Protein 2O5V (pdb70)

InterPro domains:
  IPR001238 DNA-binding, RecF [MF_00365] (1-359)
  IPR001238 DNA-binding, RecF [TIGR00611] (7-327)
  IPR003395 RecF/RecN/SMC, N-terminal [PF02463] (6-325)
  IPR018078 DNA-binding, RecF, conserved site [PS00617] (116-136)
  IPR018078 DNA-binding, RecF, conserved site [PS00618] (295-313)
  IPR027417 P-loop containing nucleoside triphosphate hydrolase [G3DSA:3.40.50.300] (9-329)
  IPR027417 P-loop containing nucleoside triphosphate hydrolase [SSF52540] (6-316)
  IPR042174 DNA-binding RecF, domain 2 [G3DSA:1.20.1050.90] (119-294)

CATH classification: 3.40.50.300 (+1 more: 1.20.1050.90)

Secondary structure (DSSP, 8-state):
----EEEEEEESBTT--SEEEE--SEEEEEE--TTSSHHHHHHHHHHHHHS----SSGGGGBPTT-S-EEEEEEEEETTEEEEEEEEEETTEEEEEETTEEE-GGG--S--EEEE-TTTTHHHHS-HHHHHHHHHHHHHHH-HHHHHHHHHHHHHHHHHHHHHHTT-GGGTTTTHHHHHHHHHHHHHHHHHHHHHHHHHHHHHHHHTT--S-EEEEEE-SS-TTTHHHHHHHTHHHHHHHTS---SGGG-EEEEEETTEEHHHH--HHHHHHHHHHHHHHHHHHHHHHHSSPPEEEE--GGG---HHHHHHHHHHHHHSSEEEEEESSPPTT-SEEEEEETTEEEE---TTTS-TT--

Radius of gyration: 21.81 Å; Cα contacts (8 Å, |Δi|>4): 695; chains: 1; bounding box: 51×78×48 Å

Organism: Deinococcus radiodurans (strain ATCC 13939 / DSM 20539 / JCM 16871 / CCUG 27074 / LMG 4051 / NBRC 15346 / NCIMB 9279 / VKM B-1422 / R1) (NCBI:txid243230)

GO terms:
  GO:0006302 double-strand break repair (P, IMP)

Nearest PDB structures (foldseek):
  2o5v-assembly1_A  TM=1.003E+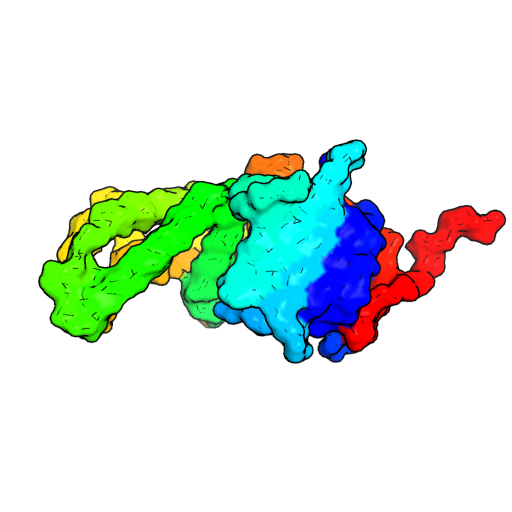00  e=3.977E-73  Deinococcus radiodurans
  5z69-assembly1_B  TM=9.234E-01  e=6.191E-30  Caldanaerobacter subterraneus subsp. tengcongensis MB4
  5z68-assembly2_C  TM=9.133E-01  e=1.282E-29  Caldanaerobacter subterraneus subsp. tengcongensis MB4
  8bpr-assembly1_B  TM=7.960E-01  e=5.609E-32  Thermus thermophilus HB8
  8a93-assembly1_A  TM=7.950E-01  e=3.366E-31  Thermus thermophilus HB8

Sequence (358 aa):
GDVRLSALSTLNYRNLAPGTLNFPEGVTGIYGENGAGKTNLLEAAYLALTGQTDAPRIEQLIQAGETEAYVRADLQQGGSLSIQEVGLGRGRRQLKVDGVRARTGDLPRGGAVWIRPEDSELVFGPPSGRRAYLDSLLSRLSARYGEQLSRYERTVSQRNAALRGGEEWAMHVWDDVLLKLGTEIMLFRRRALTRLDELAREANAQLGSRKTLALTLTESTSPETYAADLRGRRAEELARGSTVTGPHRDDLLLTLGDFPASDYASRGEGRTVALALRRAELELLREKFGEDPVLLLDDFTAELDPHRRQYLLDLAASVPQAIVTGTELAPGAALTLRAQAGRFTPVADEEMQAEGTA

Structure (mmCIF, N/CA/C/O backbone):
data_2O5V
#
_entry.id   2O5V
#
_cell.length_a   47.897
_cell.length_b   87.419
_cell.length_c   52.898
_cell.angle_alpha   90.00
_cell.angle_beta   115.00
_cell.angle_gamma   90.00
#
_symmetry.space_group_name_H-M   'P 1 21 1'
#
loop_
_entity.id
_entity.type
_entity.pdbx_description
1 polymer 'DNA replication and repair protein recF'
2 non-polymer 'SULFATE ION'
3 water water
#
loop_
_atom_site.group_PDB
_atom_site.id
_atom_site.type_symbol
_atom_site.label_atom_id
_atom_site.label_alt_id
_atom_site.label_comp_id
_atom_site.label_asym_id
_atom_site.label_entity_id
_atom_site.label_seq_id
_atom_site.pdbx_PDB_ins_code
_atom_site.Cartn_x
_atom_site.Cartn_y
_atom_site.Cartn_z
_atom_site.occupancy
_atom_site.B_iso_or_equiv
_atom_site.auth_seq_id
_atom_site.auth_comp_id
_atom_site.auth_asym_id
_atom_site.auth_atom_id
_atom_site.pdbx_PDB_model_num
ATOM 1 N N . GLY A 1 2 ? 14.638 43.637 60.381 1.00 43.57 2 GLY A N 1
ATOM 2 C CA . GLY A 1 2 ? 13.636 42.535 60.501 1.00 43.00 2 GLY A CA 1
ATOM 3 C C . GLY A 1 2 ? 13.526 41.735 59.221 1.00 42.86 2 GLY A C 1
ATOM 4 O O . GLY A 1 2 ? 13.223 40.541 59.240 1.00 43.52 2 GLY A O 1
ATOM 5 N N . ASP A 1 3 ? 13.767 42.400 58.096 1.00 42.08 3 ASP A N 1
ATOM 6 C CA . ASP A 1 3 ? 13.937 41.697 56.834 1.00 41.35 3 ASP A CA 1
ATOM 7 C C . ASP A 1 3 ? 15.045 40.676 57.064 1.00 40.47 3 ASP A C 1
ATOM 8 O O . ASP A 1 3 ? 15.873 40.871 57.948 1.00 40.80 3 ASP A O 1
ATOM 13 N N . VAL A 1 4 ? 15.085 39.599 56.287 1.00 39.06 4 VAL A N 1
ATOM 14 C CA . VAL A 1 4 ? 16.259 38.732 56.329 1.00 37.64 4 VAL A CA 1
ATOM 15 C C . VAL A 1 4 ? 17.371 39.390 55.508 1.00 36.22 4 VAL A C 1
ATOM 16 O O . VAL A 1 4 ? 17.091 40.157 54.580 1.00 37.50 4 VAL A O 1
ATOM 20 N N . ARG A 1 5 ? 18.621 39.118 55.880 1.00 33.30 5 ARG A N 1
ATOM 21 C CA . ARG A 1 5 ? 19.790 39.555 55.121 1.00 30.01 5 ARG A CA 1
ATOM 22 C C . ARG A 1 5 ? 20.933 38.549 55.220 1.00 27.06 5 ARG A C 1
ATOM 23 O O . ARG A 1 5 ? 21.269 38.056 56.295 1.00 26.45 5 ARG A O 1
ATOM 31 N N . LEU A 1 6 ? 21.561 38.296 54.081 1.00 22.34 6 LEU A N 1
ATOM 32 C CA . LEU A 1 6 ? 22.863 37.654 54.064 1.00 20.69 6 LEU A CA 1
ATOM 33 C C . LEU A 1 6 ? 23.917 38.698 54.440 1.00 19.16 6 LEU A C 1
ATOM 34 O O . LEU A 1 6 ? 24.315 39.545 53.610 1.00 18.41 6 LEU A O 1
ATOM 39 N N . SER A 1 7 ? 24.381 38.656 55.688 1.00 17.61 7 SER A N 1
ATOM 40 C CA . SER A 1 7 ? 25.352 39.657 56.132 1.00 16.90 7 SER A CA 1
ATOM 41 C C . SER A 1 7 ? 26.768 39.333 55.770 1.00 15.58 7 SER A C 1
ATOM 42 O O . SER A 1 7 ? 27.578 40.241 55.645 1.00 16.70 7 SER A O 1
ATOM 45 N N . ALA A 1 8 ? 27.094 38.046 55.633 1.00 14.06 8 ALA A N 1
ATOM 46 C CA . ALA A 1 8 ? 28.436 37.681 55.217 1.00 13.74 8 ALA A CA 1
ATOM 47 C C . ALA A 1 8 ? 28.405 36.322 54.537 1.00 13.93 8 ALA A C 1
ATOM 48 O O . ALA A 1 8 ? 27.566 35.481 54.876 1.00 13.87 8 ALA A O 1
ATOM 50 N N . LEU A 1 9 ? 29.328 36.152 53.599 1.00 13.59 9 LEU A N 1
ATOM 51 C CA . LEU A 1 9 ? 29.554 34.885 52.917 1.00 14.03 9 LEU A CA 1
ATOM 52 C C . LEU A 1 9 ? 31.056 34.641 52.896 1.00 13.32 9 LEU A C 1
ATOM 53 O O . LEU A 1 9 ? 31.818 35.528 52.468 1.00 13.16 9 LEU A O 1
ATOM 58 N N . SER A 1 10 ? 31.467 33.466 53.359 1.00 13.43 10 SER A N 1
ATOM 59 C CA . SER A 1 10 ? 32.849 33.051 53.237 1.00 15.46 10 SER A CA 1
ATOM 60 C C . SER A 1 10 ? 32.937 31.685 52.560 1.00 14.96 10 SER A C 1
ATOM 61 O O . SER A 1 10 ? 32.065 30.826 52.738 1.00 14.43 10 SER A O 1
ATOM 64 N N . THR A 1 11 ? 34.011 31.486 51.810 1.00 15.35 11 THR A N 1
ATOM 65 C CA . THR A 1 11 ? 34.249 30.207 51.159 1.00 15.47 11 THR A CA 1
ATOM 66 C C . THR A 1 11 ? 35.710 29.836 51.342 1.00 15.85 11 THR A C 1
ATOM 67 O O . THR A 1 11 ? 36.576 30.694 51.560 1.00 15.54 11 THR A O 1
ATOM 71 N N . LEU A 1 12 ? 35.965 28.538 51.275 1.00 15.89 12 LEU A N 1
ATOM 72 C CA . LEU A 1 12 ? 37.308 28.008 51.283 1.00 15.89 12 LEU A CA 1
ATOM 73 C C . LEU A 1 12 ? 37.313 26.814 50.331 1.00 15.61 12 LEU A C 1
ATOM 74 O O . LEU A 1 12 ? 36.459 25.926 50.406 1.00 14.28 12 LEU A O 1
ATOM 79 N N . ASN A 1 13 ? 38.276 26.809 49.413 1.00 14.93 13 ASN A N 1
ATOM 80 C CA . ASN A 1 13 ? 38.392 25.710 48.450 1.00 15.60 13 ASN A CA 1
ATOM 81 C C . ASN A 1 13 ? 37.212 25.544 47.492 1.00 16.32 13 ASN A C 1
ATOM 82 O O . ASN A 1 13 ? 37.046 24.485 46.877 1.00 16.39 13 ASN A O 1
ATOM 87 N N . TYR A 1 14 ? 36.456 26.613 47.285 1.00 14.36 14 TYR A N 1
ATOM 88 C CA . TYR A 1 14 ? 35.272 26.546 46.445 1.00 14.96 14 TYR A CA 1
ATOM 89 C C . TYR A 1 14 ? 35.709 26.951 45.039 1.00 17.20 14 TYR A C 1
ATOM 90 O O . TYR A 1 14 ? 36.434 27.938 44.851 1.00 16.54 14 TYR A O 1
ATOM 99 N N . ARG A 1 15 ? 35.264 26.181 44.046 1.00 17.77 15 ARG A N 1
ATOM 100 C CA . ARG A 1 15 ? 35.716 26.362 42.671 1.00 20.28 15 ARG A CA 1
ATOM 101 C C . ARG A 1 15 ? 35.576 27.796 42.173 1.00 20.44 15 ARG A C 1
ATOM 102 O O . ARG A 1 15 ? 34.490 28.373 42.260 1.00 20.93 15 ARG A O 1
ATOM 110 N N . ASN A 1 16 ? 36.681 28.325 41.649 1.00 18.78 16 ASN A N 1
ATOM 111 C CA . ASN A 1 16 ? 36.801 29.641 41.024 1.00 20.12 16 ASN A CA 1
ATOM 112 C C . ASN A 1 16 ? 36.678 30.796 42.017 1.00 19.14 16 ASN A C 1
ATOM 113 O O . ASN A 1 16 ? 36.613 31.960 41.603 1.00 20.87 16 ASN A O 1
ATOM 118 N N . LEU A 1 17 ? 36.700 30.484 43.312 1.00 16.77 17 LEU A N 1
ATOM 119 C CA . LEU A 1 17 ? 36.752 31.531 44.325 1.00 16.32 17 LEU A CA 1
ATOM 120 C C . LEU A 1 17 ? 38.000 31.502 45.193 1.00 14.29 17 LEU A C 1
ATOM 121 O O . LEU A 1 17 ? 38.403 30.466 45.715 1.00 14.26 17 LEU A O 1
ATOM 126 N N . ALA A 1 18 ? 38.631 32.666 45.304 1.00 15.23 18 ALA A N 1
ATOM 127 C CA . ALA A 1 18 ? 39.724 32.850 46.255 1.00 15.10 18 ALA A CA 1
ATOM 128 C C . ALA A 1 18 ? 39.174 32.719 47.665 1.00 15.12 18 ALA A C 1
ATOM 129 O O . ALA A 1 18 ? 38.107 33.222 47.952 1.00 16.49 18 ALA A O 1
ATOM 131 N N . PRO A 1 19 ? 39.893 32.058 48.570 1.00 17.00 19 PRO A N 1
ATOM 132 C CA . PRO A 1 19 ? 39.300 31.876 49.889 1.00 16.40 19 PRO A CA 1
ATOM 133 C C . PRO A 1 19 ? 39.205 33.217 50.602 1.00 16.56 19 PRO A C 1
ATOM 134 O O . PRO A 1 19 ? 40.069 34.092 50.451 1.00 16.04 19 PRO A O 1
ATOM 138 N N . GLY A 1 20 ? 38.136 33.373 51.364 1.00 15.99 20 GLY A N 1
ATOM 139 C CA . GLY A 1 20 ? 37.958 34.558 52.179 1.00 15.97 20 GLY A CA 1
ATOM 140 C C . GLY A 1 20 ? 36.499 34.820 52.492 1.00 16.41 20 GLY A C 1
ATOM 141 O O . GLY A 1 20 ? 35.645 33.970 52.280 1.00 16.13 20 GLY A O 1
ATOM 142 N N . THR A 1 21 ? 36.260 36.017 53.020 1.00 15.51 21 THR A N 1
ATOM 143 C CA . THR A 1 21 ? 34.941 36.422 53.468 1.00 15.04 21 THR A CA 1
ATOM 144 C C . THR A 1 21 ? 34.564 37.752 52.855 1.00 14.75 21 THR A C 1
ATOM 145 O O . THR A 1 21 ? 35.429 38.520 52.415 1.00 15.30 21 THR A O 1
ATOM 149 N N . LEU A 1 22 ? 33.259 37.999 52.832 1.00 14.47 22 LEU A N 1
ATOM 150 C CA . LEU A 1 22 ? 32.715 39.269 52.345 1.00 15.32 22 LEU A CA 1
ATOM 151 C C . LEU A 1 22 ? 31.525 39.607 53.206 1.00 16.09 22 LEU A C 1
ATOM 152 O O . LEU A 1 22 ? 30.698 38.740 53.484 1.00 14.19 22 LEU A O 1
ATOM 157 N N . ASN A 1 23 ? 31.461 40.874 53.600 1.00 15.24 23 ASN A N 1
ATOM 158 C CA . ASN A 1 23 ? 30.356 41.437 54.340 1.00 17.07 23 ASN A CA 1
ATOM 159 C C . ASN A 1 23 ? 29.497 42.364 53.482 1.00 16.60 23 ASN A C 1
ATOM 160 O O . ASN A 1 23 ? 30.021 43.279 52.832 1.00 17.32 23 ASN A O 1
ATOM 165 N N . PHE A 1 24 ? 28.196 42.093 53.466 1.00 15.76 24 PHE A 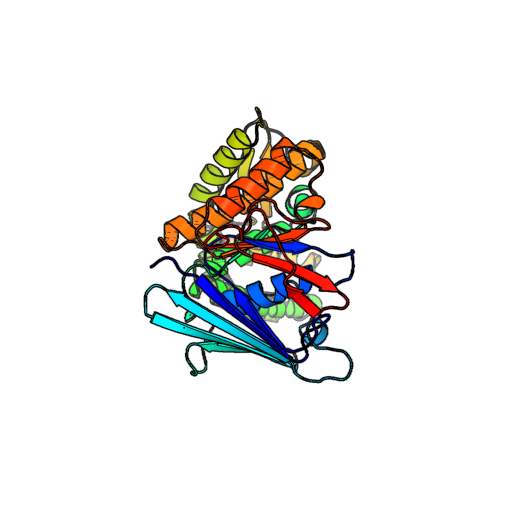N 1
ATOM 166 C CA . PHE A 1 24 ? 27.238 42.739 52.581 1.00 15.28 24 PHE A CA 1
ATOM 167 C C . PHE A 1 24 ? 26.270 43.600 53.382 1.00 15.95 24 PHE A C 1
ATOM 168 O O . PHE A 1 24 ? 25.753 43.172 54.410 1.00 16.32 24 PHE A O 1
ATOM 176 N N . PRO A 1 25 ? 26.011 44.831 52.927 1.00 15.05 25 PRO A N 1
ATOM 177 C CA . PRO A 1 25 ? 25.048 45.696 53.586 1.00 15.85 25 PRO A CA 1
ATOM 178 C C . PRO A 1 25 ? 23.613 45.372 53.213 1.00 15.85 25 PRO A C 1
ATOM 179 O O . PRO A 1 25 ? 23.389 44.558 52.324 1.00 15.60 25 PRO A O 1
ATOM 183 N N . GLU A 1 26 ? 22.660 46.020 53.879 1.00 17.13 26 GLU A N 1
ATOM 184 C CA . GLU A 1 26 ? 21.277 46.031 53.411 1.00 17.27 26 GLU A CA 1
ATOM 185 C C . GLU A 1 26 ? 21.312 46.614 52.002 1.00 16.27 26 GLU A C 1
ATOM 186 O O . GLU A 1 26 ? 22.163 47.458 51.680 1.00 16.42 26 GLU A O 1
ATOM 192 N N . GLY A 1 27 ? 20.359 46.202 51.181 1.00 16.14 27 GLY A N 1
ATOM 193 C CA . GLY A 1 27 ? 20.275 46.699 49.800 1.00 15.61 27 GLY A CA 1
ATOM 194 C C . GLY A 1 27 ? 21.099 45.948 48.780 1.00 15.46 27 GLY A C 1
ATOM 195 O O . GLY A 1 27 ? 21.301 44.735 48.883 1.00 15.77 27 GLY A O 1
ATOM 196 N N . VAL A 1 28 ? 21.566 46.680 47.769 1.00 14.54 28 VAL A N 1
ATOM 197 C CA . VAL A 1 28 ? 22.188 46.033 46.631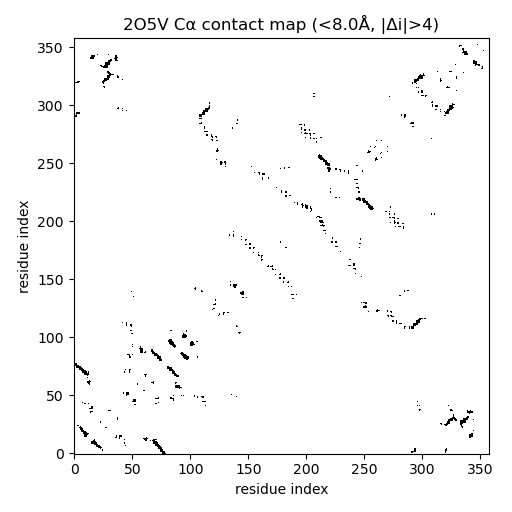 1.00 14.64 28 VAL A CA 1
ATOM 198 C C . VAL A 1 28 ? 23.712 46.030 46.779 1.00 14.70 28 VAL A C 1
ATOM 199 O O . VAL A 1 28 ? 24.332 47.060 47.005 1.00 14.16 28 VAL A O 1
ATOM 203 N N . THR A 1 29 ? 24.328 44.865 46.667 1.00 14.04 29 THR A N 1
ATOM 204 C CA . THR A 1 29 ? 25.769 44.820 46.418 1.00 14.48 29 THR A CA 1
ATOM 205 C C . THR A 1 29 ? 25.984 44.516 44.933 1.00 14.88 29 THR A C 1
ATOM 206 O O . THR A 1 29 ? 25.575 43.467 44.431 1.00 15.56 29 THR A O 1
ATOM 210 N N . GLY A 1 30 ? 26.598 45.441 44.214 1.00 15.03 30 GLY A N 1
ATOM 211 C CA . GLY A 1 30 ? 26.970 45.227 42.815 1.00 14.47 30 GLY A CA 1
ATOM 212 C C . GLY A 1 30 ? 28.407 44.754 42.686 1.00 15.27 30 GLY A C 1
ATOM 213 O O . GLY A 1 30 ? 29.313 45.240 43.380 1.00 15.55 30 GLY A O 1
ATOM 214 N N . ILE A 1 31 ? 28.621 43.778 41.808 1.00 15.12 31 ILE A N 1
ATOM 215 C CA . ILE A 1 31 ? 29.938 43.193 41.594 1.00 15.31 31 ILE A CA 1
ATOM 216 C C . ILE A 1 31 ? 30.201 43.237 40.098 1.00 15.64 31 ILE A C 1
ATOM 217 O O . ILE A 1 31 ? 29.378 42.766 39.315 1.00 15.15 31 ILE A O 1
ATOM 222 N N . TYR A 1 32 ? 31.313 43.845 39.687 1.00 15.48 32 TYR A N 1
ATOM 223 C CA . TYR A 1 32 ? 31.643 43.862 38.262 1.00 15.82 32 TYR A CA 1
ATOM 224 C C . TYR A 1 32 ? 33.029 43.284 38.002 1.00 15.51 32 TYR A C 1
ATOM 225 O O . TYR A 1 32 ? 33.868 43.235 38.887 1.00 15.17 32 TYR A O 1
ATOM 234 N N . GLY A 1 33 ? 33.247 42.822 36.777 1.00 17.64 33 GLY A N 1
ATOM 235 C CA . GLY A 1 33 ? 34.516 42.238 36.395 1.00 18.88 33 GLY A CA 1
ATOM 236 C C . GLY A 1 33 ? 34.397 41.561 35.046 1.00 20.16 33 GLY A C 1
ATOM 237 O O . GLY A 1 33 ? 33.291 41.358 34.546 1.00 20.17 33 GLY A O 1
ATOM 238 N N . GLU A 1 34 ? 35.552 41.189 34.506 1.00 22.06 34 GLU A N 1
ATOM 239 C CA . GLU A 1 34 ? 35.633 40.486 33.233 1.00 24.23 34 GLU A CA 1
ATOM 240 C C . GLU A 1 34 ? 34.936 39.133 33.295 1.00 24.70 34 GLU A C 1
ATOM 241 O O . GLU A 1 34 ? 34.848 38.517 34.356 1.00 23.84 34 GLU A O 1
ATOM 247 N N . ASN A 1 35 ? 34.460 38.673 32.137 1.00 25.69 35 ASN A N 1
ATOM 248 C CA . ASN A 1 35 ? 33.990 37.307 32.000 1.00 26.01 35 ASN A CA 1
ATOM 249 C C . ASN A 1 35 ? 35.108 36.416 32.538 1.00 25.61 35 ASN A C 1
ATOM 250 O O . ASN A 1 35 ? 36.285 36.686 32.312 1.00 27.23 35 ASN A O 1
ATOM 255 N N . GLY A 1 36 ? 34.769 35.395 33.320 1.00 24.64 36 GLY A N 1
ATOM 256 C CA . GLY A 1 36 ? 35.784 34.530 33.907 1.00 23.74 36 GLY A CA 1
ATOM 257 C C . GLY A 1 36 ? 36.357 34.853 35.273 1.00 23.66 36 GLY A C 1
ATOM 258 O O . GLY A 1 36 ? 37.125 34.054 35.804 1.00 24.68 36 GLY A O 1
ATOM 259 N N . ALA A 1 37 ? 35.963 35.978 35.868 1.00 21.78 37 ALA A N 1
ATOM 260 C CA . ALA A 1 37 ? 36.478 36.413 37.167 1.00 21.09 37 ALA A CA 1
ATOM 261 C C . ALA A 1 37 ? 35.863 35.727 38.388 1.00 20.62 37 ALA A C 1
ATOM 262 O O . ALA A 1 37 ? 36.287 35.996 39.517 1.00 20.53 37 ALA A O 1
ATOM 264 N N . GLY A 1 38 ? 34.869 34.863 38.174 1.00 18.82 38 GLY A N 1
ATOM 265 C CA . GLY A 1 38 ? 34.264 34.111 39.281 1.00 18.39 38 GLY A CA 1
ATOM 266 C C . GLY A 1 38 ? 32.996 34.709 39.864 1.00 17.68 38 GLY A C 1
ATOM 267 O O . GLY A 1 38 ? 32.485 34.218 40.875 1.00 17.63 38 GLY A O 1
ATOM 268 N N . LYS A 1 39 ? 32.432 35.706 39.194 1.00 16.07 39 LYS A N 1
ATOM 269 C CA . LYS A 1 39 ? 31.232 36.347 39.708 1.00 15.75 39 LYS A CA 1
ATOM 270 C C . LYS A 1 39 ? 30.095 35.351 39.857 1.00 15.21 39 LYS A C 1
ATOM 271 O O . LYS A 1 39 ? 29.501 35.278 40.934 1.00 15.51 39 LYS A O 1
ATOM 277 N N . THR A 1 40 ? 29.853 34.534 38.832 1.00 14.29 40 THR A N 1
ATOM 278 C CA . THR A 1 40 ? 28.749 33.576 38.892 1.00 14.32 40 THR A CA 1
ATOM 279 C C . THR A 1 40 ? 28.928 32.540 40.013 1.00 14.55 40 THR A C 1
ATOM 280 O O . THR A 1 40 ? 27.976 32.081 40.629 1.00 14.47 40 THR A O 1
ATOM 284 N N . ASN A 1 41 ? 30.173 32.164 40.287 1.00 14.47 41 ASN A N 1
ATOM 285 C CA . ASN A 1 41 ? 30.495 31.226 41.349 1.00 14.87 41 ASN A CA 1
ATOM 286 C C . ASN A 1 41 ? 30.264 31.782 42.751 1.00 14.13 41 ASN A C 1
ATOM 287 O O . ASN A 1 41 ? 29.876 31.048 43.650 1.00 14.82 41 ASN A O 1
ATOM 292 N N . LEU A 1 42 ? 30.441 33.086 42.924 1.00 13.95 42 LEU A N 1
ATOM 293 C CA . LEU A 1 42 ? 30.041 33.698 44.202 1.00 14.72 42 LEU A CA 1
ATOM 294 C C . LEU A 1 42 ? 28.529 33.561 44.421 1.00 13.68 42 LEU A C 1
ATOM 295 O O . LEU A 1 42 ? 28.065 33.171 45.491 1.00 14.17 42 LEU A O 1
ATOM 300 N N . LEU A 1 43 ? 27.735 33.859 43.395 1.00 15.50 43 LEU A N 1
ATOM 301 C CA . LEU A 1 43 ? 26.288 33.711 43.474 1.00 14.15 43 LEU A CA 1
ATOM 302 C C . LEU A 1 43 ? 25.899 32.250 43.719 1.00 14.52 43 LEU A C 1
ATOM 303 O O . LEU A 1 43 ? 25.014 31.937 44.504 1.00 14.39 43 LEU A O 1
ATOM 308 N N . GLU A 1 44 ? 26.563 31.342 43.028 1.00 15.33 44 GLU A N 1
ATOM 309 C CA . GLU A 1 44 ? 26.328 29.909 43.201 1.00 15.44 44 GLU A CA 1
ATOM 310 C C . GLU A 1 44 ? 26.568 29.457 44.629 1.00 14.42 44 GLU A C 1
ATOM 311 O O . GLU A 1 44 ? 25.764 28.712 45.209 1.00 14.54 44 GLU A O 1
ATOM 317 N N . ALA A 1 45 ? 27.674 29.922 45.203 1.00 14.26 45 ALA A N 1
ATOM 318 C CA . ALA A 1 45 ? 28.037 29.625 46.589 1.00 13.39 45 ALA A CA 1
ATOM 319 C C . ALA A 1 45 ? 27.012 30.215 47.558 1.00 13.33 45 ALA A C 1
ATOM 320 O O . ALA A 1 45 ? 26.608 29.541 48.509 1.00 14.74 45 ALA A O 1
ATOM 322 N N . ALA A 1 46 ? 26.568 31.446 47.292 1.00 13.80 46 ALA A N 1
ATOM 323 C CA . ALA A 1 46 ? 25.528 32.068 48.102 1.00 14.15 46 ALA A CA 1
ATOM 324 C C . ALA A 1 46 ? 24.248 31.256 48.033 1.00 14.82 46 ALA A C 1
ATOM 325 O O . ALA A 1 46 ? 23.629 30.936 49.049 1.00 14.25 46 ALA A O 1
ATOM 327 N N . TYR A 1 47 ? 23.873 30.861 46.821 1.00 13.41 47 TYR A N 1
ATOM 328 C CA . TYR A 1 47 ? 22.634 30.101 46.649 1.00 13.57 47 TYR A CA 1
ATOM 329 C C . TYR A 1 47 ? 22.698 28.763 47.392 1.00 13.52 47 TYR A C 1
ATOM 330 O O . TYR A 1 47 ? 21.742 28.326 48.048 1.00 15.28 47 TYR A O 1
ATOM 339 N N . LEU A 1 48 ? 23.866 28.122 47.316 1.00 13.87 48 LEU A N 1
ATOM 340 C CA . LEU A 1 48 ? 24.102 26.862 48.010 1.00 13.57 48 LEU A CA 1
ATOM 341 C C . LEU A 1 48 ? 23.985 27.000 49.537 1.00 13.93 48 LEU A C 1
ATOM 342 O O . LEU A 1 48 ? 23.337 26.153 50.155 1.00 14.10 48 LEU A O 1
ATOM 347 N N . ALA A 1 49 ? 24.596 28.036 50.104 1.00 13.76 49 ALA A N 1
ATOM 348 C CA . ALA A 1 49 ? 24.542 28.279 51.551 1.00 15.26 49 ALA A CA 1
ATOM 349 C C . ALA A 1 49 ? 23.125 28.628 51.978 1.00 16.56 49 ALA A C 1
ATOM 350 O O . ALA A 1 49 ? 22.686 28.291 53.081 1.00 17.09 49 ALA A O 1
ATOM 352 N N . LEU A 1 50 ? 22.398 29.310 51.102 1.00 16.48 50 LEU A N 1
ATOM 353 C CA . LEU A 1 50 ? 21.070 29.791 51.451 1.00 15.78 50 LEU A CA 1
ATOM 354 C C . LEU A 1 50 ? 19.970 28.749 51.258 1.00 16.95 50 LEU A C 1
ATOM 355 O O . LEU A 1 50 ? 18.930 28.838 51.907 1.00 16.99 50 LEU A O 1
ATOM 360 N N . THR A 1 51 ? 20.168 27.780 50.366 1.00 14.90 51 THR A N 1
ATOM 361 C CA . THR A 1 51 ? 19.100 26.867 50.000 1.00 15.42 51 THR A CA 1
ATOM 362 C C . THR A 1 51 ? 19.526 25.394 50.056 1.00 15.60 51 THR A C 1
ATOM 363 O O . THR A 1 51 ? 18.677 24.527 49.929 1.00 16.66 51 THR A O 1
ATOM 367 N N . GLY A 1 52 ? 20.826 25.104 50.130 1.00 16.41 52 GLY A N 1
ATOM 368 C CA . GLY A 1 52 ? 21.321 23.722 50.049 1.00 16.19 52 GLY A CA 1
ATOM 369 C C . GLY A 1 52 ? 21.304 23.114 48.651 1.00 17.43 52 GLY A C 1
ATOM 370 O O . GLY A 1 52 ? 21.667 21.937 48.482 1.00 17.10 52 GLY A O 1
ATOM 371 N N . GLN A 1 53 ? 20.962 23.922 47.643 1.00 15.53 53 GLN A N 1
ATOM 372 C CA . GLN A 1 53 ? 20.849 23.473 46.243 1.00 16.92 53 GLN A CA 1
ATOM 373 C C . GLN A 1 53 ? 22.038 23.869 45.375 1.00 17.80 53 GLN A C 1
ATOM 374 O O . GLN A 1 53 ? 22.657 24.898 45.601 1.00 16.33 53 GLN A O 1
ATOM 380 N N . THR A 1 54 ? 22.276 23.087 44.325 1.00 19.25 54 THR A N 1
ATOM 381 C CA . THR A 1 54 ? 23.353 23.369 43.375 1.00 20.09 54 THR A CA 1
ATOM 382 C C . THR A 1 54 ? 22.966 22.920 41.972 1.00 22.54 54 THR A C 1
ATOM 383 O O . THR A 1 54 ? 22.282 21.908 41.833 1.00 23.25 54 THR A O 1
ATOM 387 N N . ASP A 1 55 ? 23.403 23.714 40.989 1.00 25.64 55 ASP A N 1
ATOM 388 C CA . ASP A 1 55 ? 23.305 23.412 39.560 1.00 27.37 55 ASP A CA 1
ATOM 389 C C . ASP A 1 55 ? 24.297 22.349 39.114 1.00 29.06 55 ASP A C 1
ATOM 390 O O . ASP A 1 55 ? 24.062 21.697 38.099 1.00 30.12 55 ASP A O 1
ATOM 395 N N . ALA A 1 56 ? 25.382 22.168 39.867 1.00 29.26 56 ALA A N 1
ATOM 396 C CA . ALA A 1 56 ? 26.418 21.196 39.520 1.00 29.09 56 ALA A CA 1
ATOM 397 C C . ALA A 1 56 ? 25.852 19.787 39.398 1.00 28.98 56 ALA A C 1
ATOM 398 O O . ALA A 1 56 ? 25.186 19.317 40.323 1.00 28.44 56 ALA A O 1
ATOM 400 N N . PRO A 1 57 ? 26.091 19.104 38.256 1.00 28.74 57 PRO A N 1
ATOM 401 C CA . PRO A 1 57 ? 25.805 17.675 38.184 1.00 27.89 57 PRO A CA 1
ATOM 402 C C . PRO A 1 57 ? 26.666 16.793 39.088 1.00 27.74 57 PRO A C 1
ATOM 403 O O . PRO A 1 57 ? 26.263 15.686 39.438 1.00 27.99 57 PRO A O 1
ATOM 407 N N . ARG A 1 58 ? 27.856 17.264 39.452 1.00 26.95 58 ARG A N 1
ATOM 408 C CA . ARG A 1 58 ? 28.775 16.501 40.286 1.00 27.05 58 ARG A CA 1
ATOM 409 C C . ARG A 1 58 ? 29.280 17.444 41.366 1.00 25.32 58 ARG A C 1
ATOM 410 O O . ARG A 1 58 ? 29.716 18.542 41.045 1.00 23.11 58 ARG A O 1
ATOM 418 N N . ILE A 1 59 ? 29.198 17.027 42.625 1.00 23.43 59 ILE A N 1
ATOM 419 C CA . ILE A 1 59 ? 29.655 17.889 43.720 1.00 23.41 59 ILE A CA 1
ATOM 420 C C . ILE A 1 59 ? 31.145 18.177 43.601 1.00 22.62 59 ILE A C 1
ATOM 421 O O . ILE A 1 59 ? 31.600 19.234 44.017 1.00 21.63 59 ILE A O 1
ATOM 426 N N . GLU A 1 60 ? 31.924 17.269 43.018 1.00 23.96 60 GLU A N 1
ATOM 427 C CA . GLU A 1 60 ? 33.361 17.501 42.959 1.00 23.51 60 GLU A CA 1
ATOM 428 C C . GLU A 1 60 ? 33.670 18.706 42.085 1.00 23.10 60 GLU A C 1
ATOM 429 O O . GLU A 1 60 ? 34.744 19.305 42.198 1.00 23.12 60 GLU A O 1
ATOM 435 N N . GLN A 1 61 ? 32.735 19.035 41.197 1.00 21.82 61 GLN A N 1
ATOM 436 C CA . GLN A 1 61 ? 32.878 20.170 40.303 1.00 23.03 61 GLN A CA 1
ATOM 437 C C . GLN A 1 61 ? 32.980 21.482 41.083 1.00 20.62 61 GLN A C 1
ATOM 438 O O . GLN A 1 61 ? 33.526 22.459 40.559 1.00 22.02 61 GLN A O 1
ATOM 444 N N . LEU A 1 62 ? 32.447 21.492 42.305 1.00 19.35 62 LEU A N 1
ATOM 445 C CA . LEU A 1 62 ? 32.407 22.667 43.195 1.00 17.92 62 LEU A CA 1
ATOM 446 C C . LEU A 1 62 ? 33.672 22.871 44.020 1.00 16.13 62 LEU A C 1
ATOM 447 O O . LEU A 1 62 ? 33.810 23.895 44.709 1.00 16.34 62 LEU A O 1
ATOM 452 N N . ILE A 1 63 ? 34.552 21.875 44.006 1.00 15.62 63 ILE A N 1
ATOM 453 C CA . ILE A 1 63 ? 35.753 21.850 44.839 1.00 16.53 63 ILE A CA 1
ATOM 454 C C . ILE A 1 63 ? 36.978 22.188 43.984 1.00 17.15 63 ILE A C 1
ATOM 455 O O . ILE A 1 63 ? 37.171 21.612 42.908 1.00 18.45 63 ILE A O 1
ATOM 460 N N . GLN A 1 64 ? 37.796 23.111 44.488 1.00 17.86 64 GLN A N 1
ATOM 461 C CA . GLN A 1 64 ? 39.016 23.605 43.842 1.00 18.63 64 GLN A CA 1
ATOM 462 C C . GLN A 1 64 ? 39.874 22.406 43.457 1.00 17.38 64 GLN A C 1
ATOM 463 O O . GLN A 1 64 ? 39.965 21.442 44.203 1.00 16.19 64 GLN A O 1
ATOM 469 N N . ALA A 1 65 ? 40.513 22.500 42.299 1.00 15.73 65 ALA A N 1
ATOM 470 C CA . ALA A 1 65 ? 41.438 21.480 41.812 1.00 17.02 65 ALA A CA 1
ATOM 471 C C . ALA A 1 65 ? 42.512 21.278 42.871 1.00 16.29 65 ALA A C 1
ATOM 472 O O . ALA A 1 65 ? 43.012 22.249 43.437 1.00 18.00 65 ALA A O 1
ATOM 474 N N . GLY A 1 66 ? 42.839 20.023 43.149 1.00 16.10 66 GLY A N 1
ATOM 475 C CA . GLY A 1 66 ? 43.855 19.711 44.144 1.00 16.99 66 GLY A CA 1
ATOM 476 C C . GLY A 1 66 ? 43.372 19.616 45.578 1.00 17.53 66 GLY A C 1
ATOM 477 O O . GLY A 1 66 ? 44.105 19.171 46.470 1.00 18.26 66 GLY A O 1
ATOM 478 N N . GLU A 1 67 ? 42.144 20.071 45.813 1.00 17.27 67 GLU A N 1
ATOM 479 C CA . GLU A 1 67 ? 41.522 19.976 47.117 1.00 16.97 67 GLU A CA 1
ATOM 480 C C . GLU A 1 67 ? 40.515 18.833 47.132 1.00 17.40 67 GLU A C 1
ATOM 481 O O . GLU A 1 67 ? 40.023 18.420 46.078 1.00 17.16 67 GLU A O 1
ATOM 487 N N . THR A 1 68 ? 40.200 18.351 48.329 1.00 19.15 68 THR A N 1
ATOM 488 C CA . THR A 1 68 ? 39.256 17.254 48.502 1.00 19.89 68 THR A CA 1
ATOM 489 C C . THR A 1 68 ? 38.008 17.665 49.275 1.00 18.98 68 THR A C 1
ATOM 490 O O . THR A 1 68 ? 37.030 16.923 49.315 1.00 19.41 68 THR A O 1
ATOM 494 N N . GLU A 1 69 ? 38.028 18.855 49.859 1.00 19.25 69 GLU A N 1
ATOM 495 C CA . GLU A 1 69 ? 36.825 19.368 50.476 1.00 19.65 69 GLU A CA 1
ATOM 496 C C . GLU A 1 69 ? 36.743 20.870 50.375 1.00 18.16 69 GLU A C 1
ATOM 497 O O . GLU A 1 69 ? 37.753 21.552 50.178 1.00 18.63 69 GLU A O 1
ATOM 503 N N . ALA A 1 70 ? 35.514 21.360 50.463 1.00 16.38 70 ALA A N 1
ATOM 504 C CA . ALA A 1 70 ? 35.253 22.791 50.384 1.00 15.56 70 ALA A CA 1
ATOM 505 C C . ALA A 1 70 ? 34.245 23.178 51.441 1.00 14.63 70 ALA A C 1
ATOM 506 O O . ALA A 1 70 ? 33.584 22.329 52.037 1.00 14.56 70 ALA A O 1
ATOM 508 N N . TYR A 1 71 ? 34.178 24.476 51.694 1.00 14.53 71 TYR A N 1
ATOM 509 C CA . TYR A 1 71 ? 33.398 25.013 52.808 1.00 14.38 71 TYR A CA 1
ATOM 510 C C . TYR A 1 71 ? 32.757 26.324 52.396 1.00 14.48 71 TYR A C 1
ATOM 511 O O . TYR A 1 71 ? 33.405 27.161 51.775 1.00 14.49 71 TYR A O 1
ATOM 520 N N . VAL A 1 72 ? 31.473 26.486 52.684 1.00 13.78 72 VAL A N 1
ATOM 521 C CA . VAL A 1 72 ? 30.817 27.772 52.473 1.00 13.15 72 VAL A CA 1
ATOM 522 C C . VAL A 1 72 ? 30.081 28.105 53.764 1.00 12.95 72 VAL A C 1
ATOM 523 O O . VAL A 1 72 ? 29.452 27.225 54.365 1.00 13.16 72 VAL A O 1
ATOM 527 N N . ARG A 1 73 ? 30.155 29.361 54.184 1.00 12.88 73 ARG A N 1
ATOM 528 C CA . ARG A 1 73 ? 29.435 29.819 55.382 1.00 13.72 73 ARG A CA 1
ATOM 529 C C . ARG A 1 73 ? 28.627 31.079 55.085 1.00 13.90 73 ARG A C 1
ATOM 530 O O . ARG A 1 73 ? 29.172 32.057 54.578 1.00 14.61 73 ARG A O 1
ATOM 538 N N . ALA A 1 74 ? 27.327 31.056 55.370 1.00 13.73 74 ALA A N 1
ATOM 539 C CA . ALA A 1 74 ? 26.481 32.236 55.281 1.00 15.17 74 ALA A CA 1
ATOM 540 C C . ALA A 1 74 ? 26.107 32.697 56.691 1.00 16.59 74 ALA A C 1
ATOM 541 O O . ALA A 1 74 ? 25.638 31.902 57.509 1.00 17.06 74 ALA A O 1
ATOM 543 N N . ASP A 1 75 ? 26.336 33.981 56.958 1.00 16.15 75 ASP A N 1
ATOM 544 C CA . ASP A 1 75 ? 25.818 34.655 58.154 1.00 18.56 75 ASP A CA 1
ATOM 545 C C . ASP A 1 75 ? 24.539 35.391 57.756 1.00 19.34 75 ASP A C 1
ATOM 546 O O . ASP A 1 75 ? 24.511 36.152 56.773 1.00 18.41 75 ASP A O 1
ATOM 551 N N . LEU A 1 76 ? 23.475 35.148 58.512 1.00 21.95 76 LEU A N 1
ATOM 552 C CA . LEU A 1 76 ? 22.193 35.771 58.243 1.00 24.45 76 LEU A CA 1
ATOM 553 C C . LEU A 1 76 ? 21.771 36.588 59.456 1.00 26.39 76 LEU A C 1
ATOM 554 O O . LEU A 1 76 ? 21.939 36.148 60.581 1.00 25.48 76 LEU A O 1
ATOM 559 N N . GLN A 1 77 ? 21.223 37.769 59.204 1.00 29.71 77 GLN A N 1
ATOM 560 C CA . GLN A 1 77 ? 20.786 38.672 60.255 1.00 32.16 77 GLN A CA 1
ATOM 561 C C . GLN A 1 77 ? 19.333 38.995 59.927 1.00 34.21 77 GLN A C 1
ATOM 562 O O . GLN A 1 77 ? 19.075 39.609 58.894 1.00 33.70 77 GLN A O 1
ATOM 568 N N . GLN A 1 78 ? 18.411 38.485 60.745 1.00 36.68 78 GLN A N 1
ATOM 569 C CA . GLN A 1 78 ? 16.989 38.828 60.684 1.00 38.45 78 GLN A CA 1
ATOM 570 C C . GLN A 1 78 ? 16.650 39.568 61.974 1.00 39.61 78 GLN A C 1
ATOM 571 O O . GLN A 1 78 ? 16.390 38.945 63.005 1.00 40.76 78 GLN A O 1
ATOM 577 N N . GLY A 1 79 ? 16.652 40.894 61.929 1.00 40.59 79 GLY A N 1
ATOM 578 C CA . GLY A 1 79 ? 16.477 41.691 63.139 1.00 40.89 79 GLY A CA 1
ATOM 579 C C . GLY A 1 79 ? 17.772 41.731 63.927 1.00 41.30 79 GLY A C 1
ATOM 580 O O . GLY A 1 79 ? 18.826 42.053 63.379 1.00 41.87 79 GLY A O 1
ATOM 581 N N . GLY A 1 80 ? 17.694 41.413 65.217 1.00 41.34 80 GLY A N 1
ATOM 582 C CA . GLY A 1 80 ? 18.886 41.302 66.054 1.00 40.46 80 GLY A CA 1
ATOM 583 C C . GLY A 1 80 ? 19.368 39.868 66.150 1.00 40.07 80 GLY A C 1
ATOM 584 O O . GLY A 1 80 ? 20.362 39.588 66.823 1.00 41.05 80 GLY A O 1
ATOM 585 N N . SER A 1 81 ? 18.653 38.972 65.475 1.00 38.55 81 SER A N 1
ATOM 586 C CA . SER A 1 81 ? 18.918 37.539 65.501 1.00 37.00 81 SER A CA 1
ATOM 587 C C . SER A 1 81 ? 19.961 37.200 64.429 1.00 35.42 81 SER A C 1
ATOM 588 O O . SER A 1 81 ? 19.754 37.523 63.259 1.00 35.22 81 SER A O 1
ATOM 591 N N . LEU A 1 82 ? 21.074 36.579 64.825 1.00 32.22 82 LEU A N 1
ATOM 592 C CA . LEU A 1 82 ? 22.062 36.093 63.866 1.00 30.18 82 LEU A CA 1
ATOM 593 C C . LEU A 1 82 ? 21.864 34.594 63.728 1.00 27.43 82 LEU A C 1
ATOM 594 O O . LEU A 1 82 ? 21.579 33.904 64.714 1.00 26.27 82 LEU A O 1
ATOM 599 N N . SER A 1 83 ? 21.996 34.110 62.497 1.00 24.05 83 SER A N 1
ATOM 600 C CA . SER A 1 83 ? 21.958 32.684 62.196 1.00 23.90 83 SER A CA 1
ATOM 601 C C . SER A 1 83 ? 23.153 32.373 61.301 1.00 21.95 83 SER A C 1
ATOM 602 O O . SER A 1 83 ? 23.660 33.265 60.612 1.00 21.21 83 SER A O 1
ATOM 605 N N . ILE A 1 84 ? 23.624 31.133 61.340 1.00 19.42 84 ILE A N 1
ATOM 606 C CA . ILE A 1 84 ? 24.795 30.733 60.575 1.00 20.08 84 ILE A CA 1
ATOM 607 C C . ILE A 1 84 ? 24.407 29.483 59.811 1.00 19.30 84 ILE A C 1
ATOM 608 O O . ILE A 1 84 ? 23.936 28.517 60.409 1.00 19.60 84 ILE A O 1
ATOM 613 N N . GLN A 1 85 ? 24.593 29.505 58.495 1.00 17.14 85 GLN A N 1
ATOM 614 C CA . GLN A 1 85 ? 24.292 28.357 57.657 1.00 17.19 85 GLN A CA 1
ATOM 615 C C . GLN A 1 85 ? 25.603 27.934 57.005 1.00 15.71 85 GLN A C 1
ATOM 616 O O . GLN A 1 85 ? 26.251 28.745 56.352 1.00 16.65 85 GLN A O 1
ATOM 622 N N . GLU A 1 86 ? 25.975 26.670 57.183 1.00 14.05 86 GLU A N 1
ATOM 623 C CA . GLU A 1 86 ? 27.227 26.168 56.644 1.00 14.91 86 GLU A CA 1
ATOM 624 C C . GLU A 1 86 ? 27.024 24.952 55.758 1.00 14.41 86 GLU A C 1
ATOM 625 O O . GLU A 1 86 ? 26.173 24.112 56.046 1.00 14.81 86 GLU A O 1
ATOM 631 N N . VAL A 1 87 ? 27.827 24.882 54.703 1.00 14.98 87 VAL A N 1
ATOM 632 C CA . VAL A 1 87 ? 27.828 23.725 53.806 1.00 14.88 87 VAL A CA 1
ATOM 633 C C . VAL A 1 87 ? 29.242 23.199 53.652 1.00 15.73 87 VAL A C 1
ATOM 634 O O . VAL A 1 87 ? 30.152 23.945 53.294 1.00 15.50 87 VAL A O 1
ATOM 638 N N . GLY A 1 88 ? 29.381 21.898 53.895 1.00 16.04 88 GLY A N 1
ATOM 639 C CA . GLY A 1 88 ? 30.646 21.212 53.701 1.00 17.27 88 GLY A CA 1
ATOM 640 C C . GLY A 1 88 ? 30.482 20.360 52.459 1.00 17.65 88 GLY A C 1
ATOM 641 O O . GLY A 1 88 ? 29.494 19.642 52.344 1.00 17.67 88 GLY A O 1
ATOM 642 N N . LEU A 1 89 ? 31.462 20.391 51.564 1.00 18.09 89 LEU A N 1
ATOM 643 C CA . LEU A 1 89 ? 31.403 19.626 50.328 1.00 17.67 89 LEU A CA 1
ATOM 644 C C . LEU A 1 89 ? 32.576 18.673 50.239 1.00 18.33 89 LEU A C 1
ATOM 645 O O . LEU A 1 89 ? 33.704 19.038 50.570 1.00 18.36 89 LEU A O 1
ATOM 650 N N . GLY A 1 90 ? 32.284 17.457 49.784 1.00 19.30 90 GLY A N 1
ATOM 651 C CA . GLY A 1 90 ? 33.344 16.502 49.517 1.00 19.39 90 GLY A CA 1
ATOM 652 C C . GLY A 1 90 ? 32.760 15.116 49.398 1.00 20.70 90 GLY A C 1
ATOM 653 O O . GLY A 1 90 ? 31.709 14.831 49.971 1.00 20.99 90 GLY A O 1
ATOM 654 N N . ARG A 1 91 ? 33.450 14.261 48.655 1.00 21.51 91 ARG A N 1
ATOM 655 C CA . ARG A 1 91 ? 33.033 12.868 48.528 1.00 23.05 91 ARG A CA 1
ATOM 656 C C . ARG A 1 91 ? 31.578 12.706 48.079 1.00 22.63 91 ARG A C 1
ATOM 657 O O . ARG A 1 91 ? 30.868 11.826 48.547 1.00 22.56 91 ARG A O 1
ATOM 665 N N . GLY A 1 92 ? 31.139 13.529 47.132 1.00 22.16 92 GLY A N 1
ATOM 666 C CA . GLY A 1 92 ? 29.770 13.441 46.608 1.00 22.12 92 GLY A CA 1
ATOM 667 C C . GLY A 1 92 ? 28.696 13.955 47.554 1.00 22.06 92 GLY A C 1
ATOM 668 O O . GLY A 1 92 ? 27.497 13.786 47.309 1.00 23.11 92 GLY A O 1
ATOM 669 N N . ARG A 1 93 ? 29.118 14.604 48.635 1.00 21.00 93 ARG A N 1
ATOM 670 C CA . ARG A 1 93 ? 28.226 14.874 49.750 1.00 19.75 93 ARG A CA 1
ATOM 671 C C . ARG A 1 93 ? 28.151 16.365 50.050 1.00 19.23 93 ARG A C 1
ATOM 672 O O . ARG A 1 93 ? 29.170 17.043 49.967 1.00 18.33 93 ARG A O 1
ATOM 680 N N . ARG A 1 94 ? 26.960 16.844 50.408 1.00 18.11 94 ARG A N 1
ATOM 681 C CA . ARG A 1 94 ? 26.721 18.244 50.759 1.00 18.72 94 ARG A CA 1
ATOM 682 C C . ARG A 1 94 ? 26.181 18.192 52.174 1.00 17.96 94 ARG A C 1
ATOM 683 O O . ARG A 1 94 ? 25.025 17.815 52.376 1.00 17.68 94 ARG A O 1
ATOM 691 N N . GLN A 1 95 ? 26.983 18.589 53.157 1.00 18.07 95 GLN A N 1
ATOM 692 C CA . GLN A 1 95 ? 26.568 18.558 54.555 1.00 19.48 95 GLN A CA 1
ATOM 693 C C . GLN A 1 95 ? 26.189 19.950 55.032 1.00 20.43 95 GLN A C 1
ATOM 694 O O . GLN A 1 95 ? 27.002 20.864 54.950 1.00 20.72 95 GLN A O 1
ATOM 700 N N . LEU A 1 96 ? 24.980 20.084 55.563 1.00 21.16 96 LEU A N 1
ATOM 701 C CA . LEU A 1 96 ? 24.471 21.366 56.051 1.00 21.98 96 LEU A CA 1
ATOM 702 C C . LEU A 1 96 ? 24.542 21.427 57.560 1.00 21.76 96 LEU A C 1
ATOM 703 O O . LEU A 1 96 ? 24.402 20.423 58.284 1.00 22.55 96 LEU A O 1
ATOM 708 N N . LYS A 1 97 ? 24.751 22.639 58.057 1.00 19.69 97 LYS A N 1
ATOM 709 C CA . LYS A 1 97 ? 24.592 22.901 59.476 1.00 21.79 97 LYS A CA 1
ATOM 710 C C . LYS A 1 97 ? 23.904 24.245 59.606 1.00 21.34 97 LYS A C 1
ATOM 711 O O . LYS A 1 97 ? 24.184 25.174 58.852 1.00 18.51 97 LYS A O 1
ATOM 717 N N . VAL A 1 98 ? 23.035 24.336 60.604 1.00 22.16 98 VAL A N 1
ATOM 718 C CA . VAL A 1 98 ? 22.314 25.568 60.878 1.00 24.19 98 VAL A CA 1
ATOM 719 C C . VAL A 1 98 ? 22.583 25.857 62.334 1.00 25.19 98 VAL A C 1
ATOM 720 O O . VAL A 1 98 ? 22.375 24.998 63.201 1.00 24.35 98 VAL A O 1
ATOM 724 N N . ASP A 1 99 ? 23.103 27.059 62.583 1.00 26.02 99 ASP A N 1
ATOM 725 C CA . ASP A 1 99 ? 23.455 27.453 63.937 1.00 28.47 99 ASP A CA 1
ATOM 726 C C . ASP A 1 99 ? 24.276 26.383 64.668 1.00 29.48 99 ASP A C 1
ATOM 727 O O . ASP A 1 99 ? 24.057 26.114 65.852 1.00 29.40 99 ASP A O 1
ATOM 732 N N . GLY A 1 100 ? 25.213 25.756 63.963 1.00 30.64 100 GLY A N 1
ATOM 733 C CA . GLY A 1 100 ? 26.193 24.871 64.585 1.00 31.92 100 GLY A CA 1
ATOM 734 C C . GLY A 1 100 ? 25.779 23.417 64.698 1.00 33.45 100 GLY A C 1
ATOM 735 O O . GLY A 1 100 ? 26.583 22.548 65.051 1.00 34.26 100 GLY A O 1
ATOM 736 N N . VAL A 1 101 ? 24.517 23.143 64.395 1.00 33.41 101 VAL A N 1
ATOM 737 C CA . VAL A 1 101 ? 24.018 21.796 64.565 1.00 34.49 101 VAL A CA 1
ATOM 738 C C . VAL A 1 101 ? 23.783 21.214 63.191 1.00 35.30 101 VAL A C 1
ATOM 739 O O . VAL A 1 101 ? 23.228 21.849 62.286 1.00 34.51 101 VAL A O 1
ATOM 743 N N . ARG A 1 102 ? 24.225 19.970 63.056 1.00 37.10 102 ARG A N 1
ATOM 744 C CA . ARG A 1 102 ? 23.948 19.238 61.847 1.00 38.25 102 ARG A CA 1
ATOM 745 C C . ARG A 1 102 ? 22.483 19.429 61.545 1.00 38.18 102 ARG A C 1
ATOM 746 O O . ARG A 1 102 ? 21.634 19.357 62.441 1.00 38.42 102 ARG A O 1
ATOM 754 N N . ALA A 1 103 ? 22.199 19.686 60.279 1.00 38.02 103 ALA A N 1
ATOM 755 C CA . ALA A 1 103 ? 20.856 20.042 59.877 1.00 39.71 103 ALA A CA 1
ATOM 756 C C . ALA A 1 103 ? 20.511 19.300 58.615 1.00 41.05 103 ALA A C 1
ATOM 757 O O . ALA A 1 103 ? 21.394 18.894 57.857 1.00 41.35 103 ALA A O 1
ATOM 759 N N . ARG A 1 104 ? 19.212 19.093 58.439 1.00 43.13 104 ARG A N 1
ATOM 760 C CA . ARG A 1 104 ? 18.649 18.811 57.120 1.00 44.26 104 ARG A CA 1
ATOM 761 C C . ARG A 1 104 ? 18.281 20.103 56.402 1.00 44.10 104 ARG A C 1
ATOM 762 O O . ARG A 1 104 ? 18.202 21.174 57.007 1.00 44.54 104 ARG A O 1
ATOM 770 N N . THR A 1 105 ? 18.057 19.976 55.098 1.00 44.19 105 THR A N 1
ATOM 771 C CA . THR A 1 105 ? 17.570 21.068 54.259 1.00 44.27 105 THR A CA 1
ATOM 772 C C . THR A 1 105 ? 16.371 21.754 54.915 1.00 44.57 105 THR A C 1
ATOM 773 O O . THR A 1 105 ? 16.212 22.971 54.835 1.00 44.55 105 THR A O 1
ATOM 777 N N . GLY A 1 106 ? 15.543 20.955 55.584 1.00 45.16 106 GLY A N 1
ATOM 778 C CA . GLY A 1 106 ? 14.322 21.428 56.224 1.00 45.46 106 GLY A CA 1
ATOM 779 C C . GLY A 1 106 ? 14.498 22.481 57.300 1.00 46.07 106 GLY A C 1
ATOM 780 O O . GLY A 1 106 ? 13.586 23.275 57.536 1.00 46.44 106 GLY A O 1
ATOM 781 N N . ASP A 1 107 ? 15.670 22.493 57.934 1.00 46.14 107 ASP A N 1
ATOM 782 C CA . ASP A 1 107 ? 16.004 23.476 58.966 1.00 45.86 107 ASP A CA 1
ATOM 783 C C . ASP A 1 107 ? 16.484 24.806 58.410 1.00 45.98 107 ASP A C 1
ATOM 784 O O . ASP A 1 107 ? 16.682 25.752 59.179 1.00 45.65 107 ASP A O 1
ATOM 789 N N . LEU A 1 108 ? 16.702 24.848 57.095 1.00 45.91 108 LEU A N 1
ATOM 790 C CA . LEU A 1 108 ? 16.946 26.095 56.380 1.00 45.76 108 LEU A CA 1
ATOM 791 C C . LEU A 1 108 ? 15.602 26.808 56.247 1.00 45.90 108 LEU A C 1
ATOM 792 O O . LEU A 1 108 ? 14.616 26.163 55.886 1.00 46.97 108 LEU A O 1
ATOM 797 N N . PRO A 1 109 ? 15.553 28.116 56.550 1.00 45.69 109 PRO A N 1
ATOM 798 C CA . PRO A 1 109 ? 14.364 28.970 56.614 1.00 44.98 109 PRO A CA 1
ATOM 799 C C . PRO A 1 109 ? 13.754 29.568 55.327 1.00 44.53 109 PRO A C 1
ATOM 800 O O . PRO A 1 109 ? 13.368 28.819 54.426 1.00 44.73 109 PRO A O 1
ATOM 804 N N . ARG A 1 110 ? 13.676 30.897 55.240 1.00 43.04 110 ARG A N 1
ATOM 805 C CA . ARG A 1 110 ? 12.629 31.605 54.492 1.00 40.80 110 ARG A CA 1
ATOM 806 C C . ARG A 1 110 ? 12.621 31.615 52.979 1.00 39.52 110 ARG A C 1
ATOM 807 O O . ARG A 1 110 ? 12.598 32.688 52.351 1.00 39.00 110 ARG A O 1
ATOM 808 N N . GLY A 1 111 ? 12.592 30.423 52.388 1.0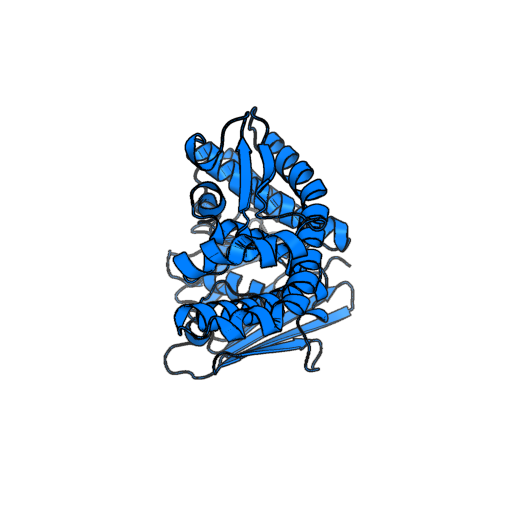0 36.85 111 GLY A N 1
ATOM 809 C CA . GLY A 1 111 ? 12.794 30.320 50.935 1.00 34.27 111 GLY A CA 1
ATOM 810 C C . GLY A 1 111 ? 13.993 31.217 50.710 1.00 32.36 111 GLY A C 1
ATOM 811 O O . GLY A 1 111 ? 13.844 32.403 50.430 1.00 33.65 111 GLY A O 1
ATOM 812 N N . GLY A 1 112 ? 15.180 30.638 50.875 1.00 28.86 112 GLY A N 1
ATOM 813 C CA . GLY A 1 112 ? 16.416 31.372 51.078 1.00 24.19 112 GLY A CA 1
ATOM 814 C C . GLY A 1 112 ? 16.823 32.351 50.001 1.00 20.43 112 GLY A C 1
ATOM 815 O O . GLY A 1 112 ? 17.266 33.442 50.319 1.00 19.21 112 GLY A O 1
ATOM 816 N N . ALA A 1 113 ? 16.686 31.974 48.732 1.00 17.52 113 ALA A N 1
ATOM 817 C CA . ALA A 1 113 ? 17.188 32.807 47.655 1.00 16.31 113 ALA A CA 1
ATOM 818 C C . ALA A 1 113 ? 16.481 32.494 46.340 1.00 15.11 113 ALA A C 1
ATOM 819 O O . ALA A 1 113 ? 15.888 31.423 46.187 1.00 15.50 113 ALA A O 1
ATOM 821 N N . VAL A 1 114 ? 16.509 33.462 45.437 1.00 13.28 114 VAL A N 1
ATOM 822 C CA . VAL A 1 114 ? 16.178 33.220 44.040 1.00 14.78 114 VAL A CA 1
ATOM 823 C C . VAL A 1 114 ? 17.361 33.673 43.206 1.00 14.25 114 VAL A C 1
ATOM 824 O O . VAL A 1 114 ? 17.847 34.805 43.398 1.00 15.01 114 VAL A O 1
ATOM 828 N N . TRP A 1 115 ? 17.738 32.822 42.255 1.00 14.57 115 TRP A N 1
ATOM 829 C CA . TRP A 1 115 ? 18.898 33.042 41.405 1.00 13.40 115 TRP A CA 1
ATOM 830 C C . TRP A 1 115 ? 18.441 33.136 39.948 1.00 14.43 115 TRP A C 1
ATOM 831 O O . TRP A 1 115 ? 18.081 32.132 39.324 1.00 14.72 115 TRP A O 1
ATOM 842 N N . ILE A 1 116 ? 18.467 34.366 39.444 1.00 13.60 116 ILE A N 1
ATOM 843 C CA . ILE A 1 116 ? 18.109 34.674 38.061 1.00 14.15 116 ILE A CA 1
ATOM 844 C C . ILE A 1 116 ? 19.365 34.524 37.207 1.00 13.87 116 ILE A C 1
ATOM 845 O O . ILE A 1 116 ? 20.363 35.197 37.488 1.00 14.46 116 ILE A O 1
ATOM 850 N N . ARG A 1 117 ? 19.307 33.681 36.179 1.00 14.59 117 ARG A N 1
ATOM 851 C CA . ARG A 1 117 ? 20.505 33.181 35.470 1.00 15.50 117 ARG A CA 1
ATOM 852 C C . ARG A 1 117 ? 20.463 33.501 33.968 1.00 15.60 117 ARG A C 1
ATOM 853 O O . ARG A 1 117 ? 19.389 33.544 33.361 1.00 16.51 117 ARG A O 1
ATOM 861 N N . PRO A 1 118 ? 21.629 33.813 33.394 1.00 16.99 118 PRO A N 1
ATOM 862 C CA . PRO A 1 118 ? 21.625 3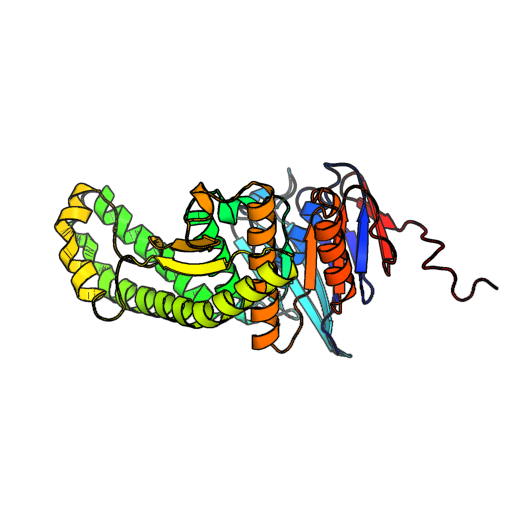4.280 32.001 1.00 17.37 118 PRO A CA 1
ATOM 863 C C . PRO A 1 118 ? 21.222 33.220 30.980 1.00 18.97 118 PRO A C 1
ATOM 864 O O . PRO A 1 118 ? 20.861 33.571 29.854 1.00 19.63 118 PRO A O 1
ATOM 868 N N . GLU A 1 119 ? 21.225 31.956 31.385 1.00 18.77 119 GLU A N 1
ATOM 869 C CA . GLU A 1 119 ? 20.793 30.862 30.527 1.00 18.76 119 GLU A CA 1
ATOM 870 C C . GLU A 1 119 ? 19.290 30.563 30.686 1.00 18.16 119 GLU A C 1
ATOM 871 O O . GLU A 1 119 ? 18.813 29.565 30.142 1.00 16.59 119 GLU A O 1
ATOM 877 N N . ASP A 1 120 ? 18.543 31.415 31.394 1.00 17.00 120 ASP A N 1
ATOM 878 C CA . ASP A 1 120 ? 17.162 31.073 31.755 1.00 16.20 120 ASP A CA 1
ATOM 879 C C . ASP A 1 120 ? 16.222 30.928 30.554 1.00 15.43 120 ASP A C 1
ATOM 880 O O . ASP A 1 120 ? 15.176 30.300 30.696 1.00 14.79 120 ASP A O 1
ATOM 885 N N . SER A 1 121 ? 16.560 31.459 29.381 1.00 15.36 121 SER A N 1
ATOM 886 C CA . SER A 1 121 ? 15.710 31.224 28.200 1.00 16.31 121 SER A CA 1
ATOM 887 C C . SER A 1 121 ? 15.589 29.736 27.863 1.00 16.43 121 SER A C 1
ATOM 888 O O . SER A 1 121 ? 14.645 29.311 27.211 1.00 16.57 121 SER A O 1
ATOM 891 N N . GLU A 1 122 ? 16.538 28.918 28.304 1.00 16.37 122 GLU A N 1
ATOM 892 C CA . GLU A 1 122 ? 16.465 27.474 28.099 1.00 17.83 122 GLU A CA 1
ATOM 893 C C . GLU A 1 122 ? 15.232 26.861 28.787 1.00 16.65 122 GLU A C 1
ATOM 894 O O . GLU A 1 122 ? 14.742 25.790 28.410 1.00 16.28 122 GLU A O 1
ATOM 900 N N . LEU A 1 123 ? 14.726 27.555 29.799 1.00 16.20 123 LEU A N 1
ATOM 901 C CA . LEU A 1 123 ? 13.471 27.155 30.434 1.00 16.36 123 LEU A CA 1
ATOM 902 C C . LEU A 1 123 ? 12.360 27.148 29.383 1.00 15.70 123 LEU A C 1
ATOM 903 O O . LEU A 1 123 ? 11.443 26.319 29.436 1.00 16.96 123 LEU A O 1
ATOM 908 N N . VAL A 1 124 ? 12.431 28.085 28.440 1.00 14.66 124 VAL A N 1
ATOM 909 C CA . VAL A 1 124 ? 11.436 28.197 27.383 1.00 14.66 124 VAL A CA 1
ATOM 910 C C . VAL A 1 124 ? 11.714 27.273 26.199 1.00 14.86 124 VAL A C 1
ATOM 911 O O . VAL A 1 124 ? 10.838 26.497 25.797 1.00 15.75 124 VAL A O 1
ATOM 915 N N . PHE A 1 125 ? 12.950 27.341 25.698 1.00 15.49 125 PHE A N 1
ATOM 916 C CA . PHE A 1 125 ? 13.305 26.678 24.455 1.00 17.20 125 PHE A CA 1
ATOM 917 C C . PHE A 1 125 ? 13.931 25.307 24.598 1.00 17.90 125 PHE A C 1
ATOM 918 O O . PHE A 1 125 ? 14.012 24.570 23.615 1.00 20.31 125 PHE A O 1
ATOM 926 N N . GLY A 1 126 ? 14.359 24.971 25.810 1.00 16.89 126 GLY A N 1
ATOM 927 C CA . GLY A 1 126 ? 15.037 23.723 26.100 1.00 17.69 126 GLY A CA 1
ATOM 928 C C . GLY A 1 126 ? 14.101 22.585 26.462 1.00 17.83 126 GLY A C 1
ATOM 929 O O . GLY A 1 126 ? 12.892 22.648 26.260 1.00 18.69 126 GLY A O 1
ATOM 930 N N . PRO A 1 127 ? 14.679 21.478 26.927 1.00 19.29 127 PRO A N 1
ATOM 931 C CA . PRO A 1 127 ? 13.927 20.264 27.134 1.00 18.90 127 PRO A CA 1
ATOM 932 C C . PRO A 1 127 ? 13.080 20.257 28.405 1.00 19.72 127 PRO A C 1
ATOM 933 O O . PRO A 1 127 ? 13.290 21.088 29.286 1.00 18.99 127 PRO A O 1
ATOM 937 N N . PRO A 1 128 ? 12.105 19.337 28.468 1.00 19.54 128 PRO A N 1
ATOM 938 C CA . PRO A 1 128 ? 11.260 19.185 29.645 1.00 19.21 128 PRO A CA 1
ATOM 939 C C . PRO A 1 128 ? 12.042 19.054 30.952 1.00 18.35 128 PRO A C 1
ATOM 940 O O . PRO A 1 128 ? 11.602 19.577 31.984 1.00 17.31 128 PRO A O 1
ATOM 944 N N . SER A 1 129 ? 13.191 18.381 30.928 1.00 17.91 129 SER A N 1
ATOM 945 C CA . SER A 1 129 ? 13.980 18.198 32.149 1.00 19.03 129 SER A CA 1
ATOM 946 C C . SER A 1 129 ? 14.337 19.509 32.851 1.00 18.26 129 SER A C 1
ATOM 947 O O . SER A 1 129 ? 14.364 19.571 34.091 1.00 18.60 129 SER A O 1
ATOM 950 N N . GLY A 1 130 ? 14.581 20.573 32.084 1.00 17.60 130 GLY A N 1
ATOM 951 C CA . GLY A 1 130 ? 14.900 21.872 32.653 1.00 16.47 130 GLY A CA 1
ATOM 952 C C . GLY A 1 130 ? 13.726 22.546 33.361 1.00 14.96 130 GLY A C 1
ATOM 953 O O . GLY A 1 130 ? 13.864 23.281 34.334 1.00 14.60 130 GLY A O 1
ATOM 954 N N . ARG A 1 131 ? 12.529 22.298 32.856 1.00 15.60 131 ARG A N 1
ATOM 955 C CA . ARG A 1 131 ? 11.314 22.841 33.446 1.00 14.79 131 ARG A CA 1
ATOM 956 C C . ARG A 1 131 ? 10.902 22.001 34.653 1.00 14.51 131 ARG A C 1
ATOM 957 O O . ARG A 1 131 ? 10.480 22.541 35.666 1.00 13.25 131 ARG A O 1
ATOM 965 N N . ARG A 1 132 ? 11.084 20.682 34.591 1.00 14.76 132 ARG A N 1
ATOM 966 C CA . ARG A 1 132 ? 10.984 19.904 35.840 1.00 14.69 132 ARG A CA 1
ATOM 967 C C . ARG A 1 132 ? 11.976 20.367 36.900 1.00 13.80 132 ARG A C 1
ATOM 968 O O . ARG A 1 132 ? 11.622 20.484 38.081 1.00 15.27 132 ARG A O 1
ATOM 976 N N . ALA A 1 133 ? 13.200 20.703 36.502 1.00 14.06 133 ALA A N 1
ATOM 977 C CA . ALA A 1 133 ? 14.177 21.151 37.490 1.00 14.76 133 ALA A CA 1
ATOM 978 C C . ALA A 1 133 ? 13.759 22.491 38.102 1.00 14.15 133 ALA A C 1
ATOM 979 O O . ALA A 1 133 ? 13.898 22.691 39.314 1.00 13.90 133 ALA A O 1
ATOM 981 N N . TYR A 1 134 ? 13.238 23.406 37.288 1.00 14.63 134 TYR A N 1
ATOM 982 C CA . TYR A 1 134 ? 12.699 24.677 37.769 1.00 14.88 134 TYR A CA 1
ATOM 983 C C . TYR A 1 134 ? 11.622 24.436 38.834 1.00 14.57 134 TYR A C 1
ATOM 984 O O . TYR A 1 134 ? 11.609 25.018 39.919 1.00 13.74 134 TYR A O 1
ATOM 993 N N . LEU A 1 135 ? 10.691 23.550 38.527 1.00 14.80 135 LEU A N 1
ATOM 994 C CA . LEU A 1 135 ? 9.558 23.345 39.408 1.00 15.59 135 LEU A CA 1
ATOM 995 C C . LEU A 1 135 ? 9.986 22.614 40.682 1.00 13.86 135 LEU A C 1
ATOM 996 O O . LEU A 1 135 ? 9.595 22.973 41.786 1.00 13.98 135 LEU A O 1
ATOM 1001 N N . ASP A 1 136 ? 10.813 21.590 40.526 1.00 13.10 136 ASP A N 1
ATOM 1002 C CA . ASP A 1 136 ? 11.276 20.769 41.626 1.00 13.55 136 ASP A CA 1
ATOM 1003 C C . ASP A 1 136 ? 12.096 21.638 42.592 1.00 12.75 136 ASP A C 1
ATOM 1004 O O . ASP A 1 136 ? 12.016 21.480 43.814 1.00 13.80 136 ASP A O 1
ATOM 1009 N N . SER A 1 137 ? 12.901 22.532 42.027 1.00 13.84 137 SER A N 1
ATOM 1010 C CA . SER A 1 137 ? 13.785 23.341 42.848 1.00 13.92 137 SER A CA 1
ATOM 1011 C C . SER A 1 137 ? 12.934 24.256 43.714 1.00 13.31 137 SER A C 1
ATOM 1012 O O . SER A 1 137 ? 13.163 24.418 44.913 1.00 14.32 137 SER A O 1
ATOM 1015 N N . LEU A 1 138 ? 11.942 24.867 43.088 1.00 14.35 138 LEU A N 1
ATOM 1016 C CA . LEU A 1 138 ? 11.067 25.817 43.768 1.00 14.68 138 LEU A CA 1
ATOM 1017 C C . LEU A 1 138 ? 10.246 25.116 44.832 1.00 14.54 138 LEU A C 1
ATOM 1018 O O . LEU A 1 138 ? 10.176 25.553 45.986 1.00 15.54 138 LEU A O 1
ATOM 1023 N N . LEU A 1 139 ? 9.647 23.991 44.465 1.00 12.99 139 LEU A N 1
ATOM 1024 C CA . LEU A 1 139 ? 8.800 23.268 45.395 1.00 14.19 139 LEU A CA 1
ATOM 1025 C C . LEU A 1 139 ? 9.612 22.709 46.551 1.00 13.30 139 LEU A C 1
ATOM 1026 O O . LEU A 1 139 ? 9.097 22.628 47.669 1.00 16.06 139 LEU A O 1
ATOM 1031 N N . SER A 1 140 ? 10.877 22.335 46.332 1.00 13.12 140 SER A N 1
ATOM 1032 C CA . SER A 1 140 ? 11.745 21.864 47.411 1.00 13.16 140 SER A CA 1
ATOM 1033 C C . SER A 1 140 ? 12.102 22.972 48.386 1.00 14.50 140 SER A C 1
ATOM 1034 O O . SER A 1 140 ? 12.312 22.717 49.575 1.00 15.19 140 SER A O 1
ATOM 1037 N N . ARG A 1 141 ? 12.210 24.191 47.858 1.00 14.71 141 ARG A N 1
ATOM 1038 C CA . ARG A 1 141 ? 12.405 25.348 48.718 1.00 16.64 141 ARG A CA 1
ATOM 1039 C C . ARG A 1 141 ? 11.158 25.704 49.492 1.00 17.16 141 ARG A C 1
ATOM 1040 O O . ARG A 1 141 ? 11.277 26.234 50.606 1.00 19.59 141 ARG A O 1
ATOM 1048 N N . LEU A 1 142 ? 9.985 25.491 48.903 1.00 16.97 142 LEU A N 1
ATOM 1049 C CA . LEU A 1 142 ? 8.718 25.754 49.584 1.00 17.15 142 LEU A CA 1
ATOM 1050 C C . LEU A 1 142 ? 8.409 24.734 50.671 1.00 17.69 142 LEU A C 1
ATOM 1051 O O . LEU A 1 142 ? 7.713 25.028 51.656 1.00 18.45 142 LEU A O 1
ATOM 1056 N N . SER A 1 143 ? 8.823 23.495 50.428 1.00 16.43 143 SER A N 1
ATOM 1057 C CA . SER A 1 143 ? 8.470 22.386 51.286 1.00 16.72 143 SER A CA 1
ATOM 1058 C C . SER A 1 143 ? 9.574 21.352 51.364 1.00 17.53 143 SER A C 1
ATOM 1059 O O . SER A 1 143 ? 9.898 20.749 50.353 1.00 17.94 143 SER A O 1
ATOM 1062 N N . ALA A 1 144 ? 10.084 21.149 52.577 1.00 17.80 144 ALA A N 1
ATOM 1063 C CA . ALA A 1 144 ? 11.073 20.127 52.912 1.00 18.76 144 ALA A CA 1
ATOM 1064 C C . ALA A 1 144 ? 10.540 18.756 52.548 1.00 18.88 144 ALA A C 1
ATOM 1065 O O . ALA A 1 144 ? 11.265 17.923 51.987 1.00 19.03 144 ALA A O 1
ATOM 1067 N N . ARG A 1 145 ? 9.272 18.542 52.881 1.00 18.32 145 ARG A N 1
ATOM 1068 C CA . ARG A 1 145 ? 8.603 17.261 52.608 1.00 19.04 145 ARG A CA 1
ATOM 1069 C C . ARG A 1 145 ? 8.687 16.925 51.120 1.00 16.39 145 ARG A C 1
ATOM 1070 O O . ARG A 1 145 ? 8.996 15.804 50.736 1.00 14.70 145 ARG A O 1
ATOM 1078 N N . TYR A 1 146 ? 8.421 17.917 50.286 1.00 14.35 146 TYR A N 1
ATOM 1079 C CA . TYR A 1 146 ? 8.472 17.704 48.835 1.00 13.93 146 TYR A CA 1
ATOM 1080 C C . TYR A 1 146 ? 9.863 17.287 48.393 1.00 12.96 146 TYR A C 1
ATOM 1081 O O . TYR A 1 146 ? 10.020 16.344 47.589 1.00 12.98 146 TYR A O 1
ATOM 1090 N N . GLY A 1 147 ? 10.879 17.955 48.931 1.00 14.68 147 GLY A N 1
ATOM 1091 C CA . GLY A 1 147 ? 12.247 17.630 48.549 1.00 13.91 147 GLY A CA 1
ATOM 1092 C C . GLY A 1 147 ? 12.608 16.204 48.911 1.00 14.40 147 GLY A C 1
ATOM 1093 O O . GLY A 1 147 ? 13.251 15.504 48.119 1.00 13.33 147 GLY A O 1
ATOM 1094 N N . GLU A 1 148 ? 12.198 15.773 50.102 1.00 14.75 148 GLU A N 1
ATOM 1095 C CA . GLU A 1 148 ? 12.451 14.389 50.536 1.00 15.84 148 GLU A CA 1
ATOM 1096 C C . GLU A 1 148 ? 11.697 13.369 49.683 1.00 15.34 148 GLU A C 1
ATOM 1097 O O . GLU A 1 148 ? 12.274 12.362 49.250 1.00 14.97 148 GLU A O 1
ATOM 1103 N N . GLN A 1 149 ? 10.403 13.613 49.472 1.00 15.67 149 GLN A N 1
ATOM 1104 C CA . GLN A 1 149 ? 9.589 12.752 48.617 1.00 15.27 149 GLN A CA 1
ATOM 1105 C C . GLN A 1 149 ? 10.202 12.614 47.227 1.00 13.74 149 GLN A C 1
ATOM 1106 O O . GLN A 1 149 ? 10.283 11.524 46.671 1.00 13.55 149 GLN A O 1
ATOM 1112 N N . LEU A 1 150 ? 10.584 13.741 46.645 1.00 13.46 150 LEU A N 1
ATOM 1113 C CA . LEU A 1 150 ? 11.173 13.725 45.308 1.00 13.61 150 LEU A CA 1
ATOM 1114 C C . LEU A 1 150 ? 12.443 12.883 45.278 1.00 13.63 150 LEU A C 1
ATOM 1115 O O . LEU A 1 150 ? 12.647 12.092 44.364 1.00 13.90 150 LEU A O 1
ATOM 1120 N N . SER A 1 151 ? 13.289 13.063 46.281 1.00 13.94 151 SER A N 1
ATOM 1121 C CA . SER A 1 151 ? 14.548 12.328 46.343 1.00 14.01 151 SER A CA 1
ATOM 1122 C C . SER A 1 151 ? 14.318 10.819 46.436 1.00 13.01 151 SER A C 1
ATOM 1123 O O . SER A 1 151 ? 14.929 10.023 45.717 1.00 14.17 151 SER A O 1
ATOM 1126 N N . ARG A 1 152 ? 13.418 10.424 47.320 1.00 12.87 152 ARG A N 1
ATOM 1127 C CA . ARG A 1 152 ? 13.100 9.001 47.463 1.00 12.66 152 ARG A CA 1
ATOM 1128 C C . ARG A 1 152 ? 12.451 8.455 46.190 1.00 13.55 152 ARG A C 1
ATOM 1129 O O . ARG A 1 152 ? 12.753 7.321 45.775 1.00 11.98 152 ARG A O 1
ATOM 1137 N N . TYR A 1 153 ? 11.560 9.245 45.588 1.00 13.41 153 TYR A N 1
ATOM 1138 C CA . TYR A 1 153 ? 10.862 8.875 44.352 1.00 12.86 153 TYR A CA 1
ATOM 1139 C C . TYR A 1 153 ? 11.882 8.621 43.238 1.00 13.77 153 TYR A C 1
ATOM 1140 O O . TYR A 1 153 ? 11.836 7.612 42.515 1.00 14.62 153 TYR A O 1
ATOM 1149 N N . GLU A 1 154 ? 12.853 9.514 43.108 1.00 13.33 154 GLU A N 1
ATOM 1150 C CA . GLU A 1 154 ? 13.843 9.399 42.032 1.00 14.99 154 GLU A CA 1
ATOM 1151 C C . GLU A 1 154 ? 14.623 8.093 42.157 1.00 13.01 154 GLU A C 1
ATOM 1152 O O . GLU A 1 154 ? 14.875 7.379 41.173 1.00 13.43 154 GLU A O 1
ATOM 1158 N N . ARG A 1 155 ? 15.039 7.804 43.380 1.00 11.70 155 ARG A N 1
ATOM 1159 C CA . ARG A 1 155 ? 15.809 6.577 43.605 1.00 13.34 155 ARG A CA 1
ATOM 1160 C C . ARG A 1 155 ? 14.982 5.333 43.377 1.00 12.82 155 ARG A C 1
ATOM 1161 O O . ARG A 1 155 ? 15.519 4.322 42.912 1.00 12.00 155 ARG A O 1
ATOM 1169 N N . THR A 1 156 ? 13.686 5.403 43.676 1.00 12.89 156 THR A N 1
ATOM 1170 C CA . THR A 1 156 ? 12.809 4.242 43.527 1.00 13.54 156 THR A CA 1
ATOM 1171 C C . THR A 1 156 ? 12.509 4.001 42.045 1.00 13.90 156 THR A C 1
ATOM 1172 O O . THR A 1 156 ? 12.560 2.869 41.547 1.00 13.73 156 THR A O 1
ATOM 1176 N N . VAL A 1 157 ? 12.244 5.063 41.291 1.00 13.56 157 VAL A N 1
ATOM 1177 C CA . VAL A 1 157 ? 12.102 4.911 39.845 1.00 14.37 157 VAL A CA 1
ATOM 1178 C C . VAL A 1 157 ? 13.373 4.318 39.247 1.00 13.88 157 VAL A C 1
ATOM 1179 O O . VAL A 1 157 ? 13.348 3.454 38.360 1.00 13.79 157 VAL A O 1
ATOM 1183 N N . SER A 1 158 ? 14.523 4.753 39.739 1.00 14.02 158 SER A N 1
ATOM 1184 C CA . SER A 1 158 ? 15.770 4.209 39.244 1.00 14.26 158 SER A CA 1
ATOM 1185 C C . SER A 1 158 ? 15.857 2.697 39.415 1.00 14.40 158 SER A C 1
ATOM 1186 O O . SER A 1 158 ? 16.269 1.969 38.487 1.00 14.84 158 SER A O 1
ATOM 1189 N N . GLN A 1 159 ? 15.400 2.202 40.554 1.00 13.72 159 GLN A N 1
ATOM 1190 C CA . GLN A 1 159 ? 15.410 0.749 40.795 1.00 13.80 159 GLN A CA 1
ATOM 1191 C C . GLN A 1 159 ? 14.459 0.042 39.839 1.00 13.39 159 GLN A C 1
ATOM 1192 O O . GLN A 1 159 ? 14.780 -1.011 39.299 1.00 13.46 159 GLN A O 1
ATOM 1198 N N . ARG A 1 160 ? 13.266 0.616 39.665 1.00 13.97 160 ARG A N 1
ATOM 1199 C CA . ARG A 1 160 ? 12.284 0.045 38.746 1.00 13.59 160 ARG A CA 1
ATOM 1200 C C . ARG A 1 160 ? 12.823 -0.033 37.323 1.00 14.43 160 ARG A C 1
ATOM 1201 O O . ARG A 1 160 ? 12.672 -1.077 36.667 1.00 13.34 160 ARG A O 1
ATOM 1209 N N . ASN A 1 161 ? 13.437 1.055 36.855 1.00 13.82 161 ASN A N 1
ATOM 1210 C CA . ASN A 1 161 ? 13.981 1.121 35.502 1.00 14.50 161 ASN A CA 1
ATOM 1211 C C . ASN A 1 161 ? 15.117 0.110 35.320 1.00 15.33 161 ASN A C 1
ATOM 1212 O O . ASN A 1 161 ? 15.243 -0.495 34.250 1.00 17.05 161 ASN A O 1
ATOM 1217 N N . ALA A 1 162 ? 15.922 -0.075 36.366 1.00 15.47 162 ALA A N 1
ATOM 1218 C CA . ALA A 1 162 ? 17.023 -1.054 36.322 1.00 15.60 162 ALA A CA 1
ATOM 1219 C C . ALA A 1 162 ? 16.450 -2.462 36.243 1.00 15.71 162 ALA A C 1
ATOM 1220 O O . ALA A 1 162 ? 16.999 -3.313 35.533 1.00 16.53 162 ALA A O 1
ATOM 1222 N N . ALA A 1 163 ? 15.355 -2.710 36.958 1.00 16.06 163 ALA A N 1
ATOM 1223 C CA . ALA A 1 163 ? 14.665 -4.013 36.915 1.00 16.29 163 ALA A CA 1
ATOM 1224 C C . ALA A 1 163 ? 14.187 -4.313 35.496 1.00 18.42 163 ALA A C 1
ATOM 1225 O O . ALA A 1 163 ? 14.391 -5.411 34.979 1.00 19.19 163 ALA A O 1
ATOM 1227 N N . LEU A 1 164 ? 13.615 -3.312 34.838 1.00 18.78 164 LEU A N 1
ATOM 1228 C CA . LEU A 1 164 ? 13.230 -3.425 33.429 1.00 19.22 164 LEU A CA 1
ATOM 1229 C C . LEU A 1 164 ? 14.432 -3.671 32.521 1.00 20.64 164 LEU A C 1
ATOM 1230 O O . LEU A 1 164 ? 14.418 -4.594 31.693 1.00 20.53 164 LEU A O 1
ATOM 1235 N N . ARG A 1 165 ? 15.477 -2.865 32.665 1.00 21.44 165 ARG A N 1
ATOM 1236 C CA . ARG A 1 165 ? 16.586 -2.896 31.707 1.00 23.58 165 ARG A CA 1
ATOM 1237 C C . ARG A 1 165 ? 17.410 -4.172 31.905 1.00 23.65 165 ARG A C 1
ATOM 1238 O O . ARG A 1 165 ? 17.991 -4.693 30.958 1.00 23.49 165 ARG A O 1
ATOM 1246 N N . GLY A 1 166 ? 17.460 -4.696 33.124 1.00 23.15 166 GLY A N 1
ATOM 1247 C CA . GLY A 1 166 ? 18.265 -5.881 33.395 1.00 24.19 166 GLY A CA 1
ATOM 1248 C C . GLY A 1 166 ? 17.542 -7.172 33.090 1.00 24.47 166 GLY A C 1
ATOM 1249 O O . GLY A 1 166 ? 18.071 -8.263 33.333 1.00 26.02 166 GLY A O 1
ATOM 1250 N N . GLY A 1 167 ? 16.327 -7.069 32.559 1.00 24.70 167 GLY A N 1
ATOM 1251 C CA . GLY A 1 167 ? 15.560 -8.255 32.213 1.00 25.21 167 GLY A CA 1
ATOM 1252 C C . GLY A 1 167 ? 15.067 -8.987 33.439 1.00 25.99 167 GLY A C 1
ATOM 1253 O O . GLY A 1 167 ? 14.963 -10.217 33.431 1.00 26.46 167 GLY A O 1
ATOM 1254 N N . GLU A 1 168 ? 14.813 -8.231 34.507 1.00 25.52 168 GLU A N 1
ATOM 1255 C CA . GLU A 1 168 ? 14.204 -8.764 35.732 1.00 25.68 168 GLU A CA 1
ATOM 1256 C C . GLU A 1 168 ? 12.769 -8.244 35.862 1.00 25.50 168 GLU A C 1
ATOM 1257 O O . GLU A 1 168 ? 12.330 -7.812 36.931 1.00 24.95 168 GLU A O 1
ATOM 1263 N N . GLU A 1 169 ? 12.033 -8.292 34.756 1.00 25.35 169 GLU A N 1
ATOM 1264 C CA . GLU A 1 169 ? 10.693 -7.721 34.712 1.00 25.92 169 GLU A CA 1
ATOM 1265 C C . GLU A 1 169 ? 9.679 -8.393 35.643 1.00 25.99 169 GLU A C 1
ATOM 1266 O O . GLU A 1 169 ? 8.718 -7.748 36.050 1.00 26.67 169 GLU A O 1
ATOM 1272 N N . TRP A 1 170 ? 9.875 -9.665 35.983 1.00 25.58 170 TRP A N 1
ATOM 1273 C CA . TRP A 1 170 ? 9.124 -10.297 37.077 1.00 24.48 170 TRP A CA 1
ATOM 1274 C C . TRP A 1 170 ? 9.183 -9.542 38.418 1.00 24.24 170 TRP A C 1
ATOM 1275 O O . TRP A 1 170 ? 8.308 -9.699 39.278 1.00 25.60 170 TRP A O 1
ATOM 1286 N N . ALA A 1 171 ? 10.245 -8.769 38.625 1.00 21.22 171 ALA A N 1
ATOM 1287 C CA . ALA A 1 171 ? 10.528 -8.134 39.915 1.00 20.77 171 ALA A CA 1
ATOM 1288 C C . ALA A 1 171 ? 10.223 -6.634 39.831 1.00 20.06 171 ALA A C 1
ATOM 1289 O O . ALA A 1 171 ? 10.447 -5.906 40.800 1.00 19.25 171 ALA A O 1
ATOM 1291 N N . MET A 1 172 ? 9.686 -6.197 38.694 1.00 20.50 172 MET A N 1
ATOM 1292 C CA . MET A 1 172 ? 9.605 -4.774 38.370 1.00 21.33 172 MET A CA 1
ATOM 1293 C C . MET A 1 172 ? 8.620 -3.976 39.204 1.00 20.27 172 MET A C 1
ATOM 1294 O O . MET A 1 172 ? 8.741 -2.757 39.268 1.00 19.75 172 MET A O 1
ATOM 1299 N N . HIS A 1 173 ? 7.666 -4.664 39.831 1.00 19.15 173 HIS A N 1
ATOM 1300 C CA . HIS A 1 173 ? 6.531 -4.006 40.473 1.00 19.97 173 HIS A CA 1
ATOM 1301 C C . HIS A 1 173 ? 6.672 -3.891 41.988 1.00 18.01 173 HIS A C 1
ATOM 1302 O O . HIS A 1 173 ? 5.793 -3.375 42.672 1.00 16.77 173 HIS A O 1
ATOM 1309 N N . VAL A 1 174 ? 7.791 -4.379 42.509 1.00 16.27 174 VAL A N 1
ATOM 1310 C CA . VAL A 1 174 ? 8.010 -4.488 43.951 1.00 16.80 174 VAL A CA 1
ATOM 1311 C C . VAL A 1 174 ? 7.830 -3.159 44.686 1.00 16.18 174 VAL A C 1
ATOM 1312 O O . VAL A 1 174 ? 7.361 -3.148 45.827 1.00 15.47 174 VAL A O 1
ATOM 1316 N N . TRP A 1 175 ? 8.103 -2.044 44.012 1.00 14.80 175 TRP A N 1
ATOM 1317 C CA . TRP A 1 175 ? 8.044 -0.725 44.658 1.00 15.68 175 TRP A CA 1
ATOM 1318 C C . TRP A 1 175 ? 6.856 0.122 44.190 1.00 15.71 175 TRP A C 1
ATOM 1319 O O . TRP A 1 175 ? 6.783 1.324 44.470 1.00 15.25 175 TRP A O 1
ATOM 1330 N N . ASP A 1 176 ? 5.900 -0.493 43.499 1.00 15.43 176 ASP A N 1
ATOM 1331 C CA . ASP A 1 176 ? 4.793 0.284 42.930 1.00 16.50 176 ASP A CA 1
ATOM 1332 C C . ASP A 1 176 ? 3.842 0.951 43.916 1.00 16.63 176 ASP A C 1
ATOM 1333 O O . ASP A 1 176 ? 3.257 1.994 43.596 1.00 16.61 176 ASP A O 1
ATOM 1338 N N . ASP A 1 177 ? 3.718 0.366 45.105 1.00 17.01 177 ASP A N 1
ATOM 1339 C CA . ASP A 1 177 ? 2.976 1.004 46.190 1.00 18.34 177 ASP A CA 1
ATOM 1340 C C . ASP A 1 177 ? 3.624 2.330 46.602 1.00 17.86 177 ASP A C 1
ATOM 1341 O O . ASP A 1 177 ? 2.949 3.353 46.825 1.00 17.80 177 ASP A O 1
ATOM 1346 N N . VAL A 1 178 ? 4.941 2.293 46.741 1.00 16.58 178 VAL A N 1
ATOM 1347 C CA . VAL A 1 178 ? 5.754 3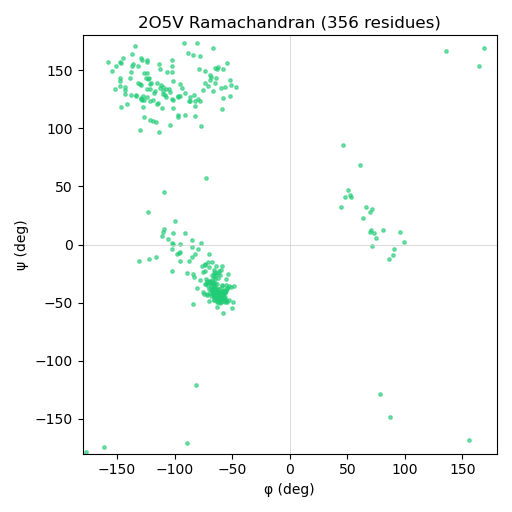.459 47.105 1.00 16.54 178 VAL A CA 1
ATOM 1348 C C . VAL A 1 178 ? 5.646 4.530 46.023 1.00 16.10 178 VAL A C 1
ATOM 1349 O O . VAL A 1 178 ? 5.429 5.705 46.307 1.00 16.41 178 VAL A O 1
ATOM 1353 N N . LEU A 1 179 ? 5.832 4.133 44.764 1.00 15.85 179 LEU A N 1
ATOM 1354 C CA . LEU A 1 179 ? 5.727 5.078 43.646 1.00 15.67 179 LEU A CA 1
ATOM 1355 C C . LEU A 1 179 ? 4.336 5.708 43.556 1.00 16.08 179 LEU A C 1
ATOM 1356 O O . LEU A 1 179 ? 4.240 6.906 43.318 1.00 16.54 179 LEU A O 1
ATOM 1361 N N . LEU A 1 180 ? 3.273 4.927 43.714 1.00 15.66 180 LEU A N 1
ATOM 1362 C CA . LEU A 1 180 ? 1.915 5.471 43.824 1.00 16.20 180 LEU A CA 1
ATOM 1363 C C . LEU A 1 180 ? 1.822 6.588 44.860 1.00 15.34 180 LEU A C 1
ATOM 1364 O O . LEU A 1 180 ? 1.411 7.731 44.569 1.00 15.04 180 LEU A O 1
ATOM 1369 N N . LYS A 1 181 ? 2.257 6.265 46.070 1.00 15.80 181 LYS A N 1
ATOM 1370 C CA . LYS A 1 181 ? 2.129 7.205 47.166 1.00 16.83 181 LYS A CA 1
ATOM 1371 C C . LYS A 1 181 ? 2.940 8.471 46.932 1.00 15.32 181 LYS A C 1
ATOM 1372 O O . LYS A 1 181 ? 2.408 9.579 46.990 1.00 14.47 181 LYS A O 1
ATOM 1378 N N . LEU A 1 182 ? 4.234 8.299 46.654 1.00 15.18 182 LEU A N 1
ATOM 1379 C CA . LEU A 1 182 ? 5.125 9.440 46.471 1.00 15.17 182 LEU A CA 1
ATOM 1380 C C . LEU A 1 182 ? 4.811 10.230 45.191 1.00 13.64 182 LEU A C 1
ATOM 1381 O O . LEU A 1 182 ? 4.746 11.466 45.187 1.00 13.94 182 LEU A O 1
ATOM 1386 N N . GLY A 1 183 ? 4.579 9.510 44.097 1.00 13.58 183 GLY A N 1
ATOM 1387 C CA . GLY A 1 183 ? 4.200 10.139 42.828 1.00 13.40 183 GLY A CA 1
ATOM 1388 C C . GLY A 1 183 ? 2.925 10.966 42.956 1.00 12.41 183 GLY A C 1
ATOM 1389 O O . GLY A 1 183 ? 2.832 12.062 42.414 1.00 13.53 183 GLY A O 1
ATOM 1390 N N . THR A 1 184 ? 1.923 10.442 43.664 1.00 13.18 184 THR A N 1
ATOM 1391 C CA . THR A 1 184 ? 0.690 11.192 43.884 1.00 14.77 184 THR A CA 1
ATOM 1392 C C . THR A 1 184 ? 0.954 12.464 44.682 1.00 14.42 184 THR A C 1
ATOM 1393 O O . THR A 1 184 ? 0.497 13.551 44.326 1.00 14.70 184 THR A O 1
ATOM 1397 N N . GLU A 1 185 ? 1.711 12.351 45.768 1.00 14.84 185 GLU A N 1
ATOM 1398 C CA . GLU A 1 185 ? 1.992 13.541 46.583 1.00 15.17 185 GLU A CA 1
ATOM 1399 C C . GLU A 1 185 ? 2.733 14.610 45.781 1.00 14.46 185 GLU A C 1
ATOM 1400 O O . GLU A 1 185 ? 2.449 15.799 45.873 1.00 14.13 185 GLU A O 1
ATOM 1406 N N . ILE A 1 186 ? 3.705 14.183 44.989 1.00 12.84 186 ILE A N 1
ATOM 1407 C CA . ILE A 1 186 ? 4.447 15.117 44.151 1.00 12.33 186 ILE A CA 1
ATOM 1408 C C . ILE A 1 186 ? 3.544 15.792 43.117 1.00 13.45 186 ILE A C 1
ATOM 1409 O O . ILE A 1 186 ? 3.607 17.009 42.866 1.00 12.97 186 ILE A O 1
ATOM 1414 N N . MET A 1 187 ? 2.666 15.000 42.506 1.00 12.23 187 MET A N 1
ATOM 1415 C CA . MET A 1 187 ? 1.771 15.545 41.499 1.00 13.26 187 MET A CA 1
ATOM 1416 C C . MET A 1 187 ? 0.845 16.567 42.136 1.00 12.76 187 MET A C 1
ATOM 1417 O O . MET A 1 187 ? 0.561 17.601 41.539 1.00 13.60 187 MET A O 1
ATOM 1422 N N . LEU A 1 188 ? 0.386 16.268 43.346 1.00 13.29 188 LEU A N 1
ATOM 1423 C CA . LEU A 1 188 ? -0.573 17.155 43.993 1.00 13.42 188 LEU A CA 1
ATOM 1424 C C . LEU A 1 188 ? 0.119 18.439 44.423 1.00 14.16 188 LEU A C 1
ATOM 1425 O O . LEU A 1 188 ? -0.446 19.510 44.236 1.00 13.40 188 LEU A O 1
ATOM 1430 N N . PHE A 1 189 ? 1.327 18.367 44.983 1.00 13.74 189 PHE A N 1
ATOM 1431 C CA . PHE A 1 189 ? 2.070 19.592 45.338 1.00 14.49 189 PHE A CA 1
ATOM 1432 C C . PHE A 1 189 ? 2.238 20.483 44.112 1.00 13.70 189 PHE A C 1
ATOM 1433 O O . PHE A 1 189 ? 2.065 21.698 44.173 1.00 12.73 189 PHE A O 1
ATOM 1441 N N . ARG A 1 190 ? 2.533 19.863 42.969 1.00 12.79 190 ARG A N 1
ATOM 1442 C CA . ARG A 1 190 ? 2.740 20.620 41.748 1.00 12.95 190 ARG A CA 1
ATOM 1443 C C . ARG A 1 190 ? 1.452 21.314 41.313 1.00 12.35 190 ARG A C 1
ATOM 1444 O O . ARG A 1 190 ? 1.487 22.489 40.941 1.00 13.70 190 ARG A O 1
ATOM 1452 N N . ARG A 1 191 ? 0.335 20.592 41.384 1.00 11.59 191 ARG A N 1
ATOM 1453 C CA . ARG A 1 191 ? -0.961 21.165 41.003 1.00 13.53 191 ARG A CA 1
ATOM 1454 C C . ARG A 1 191 ? -1.323 22.352 41.895 1.00 14.49 191 ARG A C 1
ATOM 1455 O O . ARG A 1 191 ? -1.826 23.373 41.408 1.00 14.02 191 ARG A O 1
ATOM 1463 N N . ARG A 1 192 ? -1.046 22.224 43.188 1.00 14.00 192 ARG A N 1
ATOM 1464 C CA . ARG A 1 192 ? -1.302 23.303 44.146 1.00 16.22 192 ARG A CA 1
ATOM 1465 C C . ARG A 1 192 ? -0.534 24.551 43.796 1.00 17.27 192 ARG A C 1
ATOM 1466 O O . ARG A 1 192 ? -1.097 25.660 43.796 1.00 18.63 192 ARG A O 1
ATOM 1474 N N . ALA A 1 193 ? 0.764 24.393 43.543 1.00 15.93 193 ALA A N 1
ATOM 1475 C CA . ALA A 1 193 ? 1.604 25.530 43.229 1.00 17.17 193 ALA A CA 1
ATOM 1476 C C . ALA A 1 193 ? 1.264 26.145 41.865 1.00 17.33 193 ALA A C 1
ATOM 1477 O O . ALA A 1 193 ? 1.458 27.351 41.640 1.00 17.14 193 ALA A O 1
ATOM 1479 N N . LEU A 1 194 ? 0.829 25.304 40.929 1.00 16.40 194 LEU A N 1
ATOM 1480 C CA . LEU A 1 194 ? 0.537 25.743 39.565 1.00 17.46 194 LEU A CA 1
ATOM 1481 C C . LEU A 1 194 ? -0.492 26.881 39.564 1.00 17.98 194 LEU A C 1
ATOM 1482 O O . LEU A 1 194 ? -0.353 27.841 38.815 1.00 17.13 194 LEU A O 1
ATOM 1487 N N . THR A 1 195 ? -1.528 26.780 40.389 1.00 19.21 195 THR A N 1
ATOM 1488 C CA . THR A 1 195 ? -2.534 27.821 40.386 1.00 20.13 195 THR A CA 1
ATOM 1489 C C . THR A 1 195 ? -1.911 29.190 40.600 1.00 19.97 195 THR A C 1
ATOM 1490 O O . THR A 1 195 ? -2.189 30.121 39.850 1.00 20.41 195 THR A O 1
ATOM 1494 N N . ARG A 1 196 ? -1.065 29.306 41.615 1.00 19.63 196 ARG A N 1
ATOM 1495 C CA . ARG A 1 196 ? -0.460 30.603 41.893 1.00 20.01 196 ARG A CA 1
ATOM 1496 C C . ARG A 1 196 ? 0.650 30.954 40.904 1.00 19.17 196 ARG A C 1
ATOM 1497 O O . ARG A 1 196 ? 0.726 32.100 40.449 1.00 16.21 196 ARG A O 1
ATOM 1505 N N . LEU A 1 197 ? 1.491 29.987 40.537 1.00 17.59 197 LEU A N 1
ATOM 1506 C CA . LEU A 1 197 ? 2.543 30.265 39.556 1.00 17.38 197 LEU A CA 1
ATOM 1507 C C . LEU A 1 197 ? 2.007 30.754 38.212 1.00 16.02 197 LEU A C 1
ATOM 1508 O O . LEU A 1 197 ? 2.555 31.670 37.575 1.00 15.21 197 LEU A O 1
ATOM 1513 N N . ASP A 1 198 ? 0.925 30.141 37.743 1.00 14.83 198 ASP A N 1
ATOM 1514 C CA . ASP A 1 198 ? 0.264 30.601 36.527 1.00 15.39 198 ASP A CA 1
ATOM 1515 C C . ASP A 1 198 ? -0.129 32.081 36.666 1.00 15.14 198 ASP A C 1
ATOM 1516 O O . ASP A 1 198 ? 0.191 32.894 35.795 1.00 15.05 198 ASP A O 1
ATOM 1521 N N . GLU A 1 199 ? -0.774 32.435 37.774 1.00 16.37 199 GLU A N 1
ATOM 1522 C CA . GLU A 1 199 ? -1.253 33.803 37.976 1.00 17.29 199 GLU A CA 1
ATOM 1523 C C . GLU A 1 199 ? -0.097 34.775 38.064 1.00 16.50 199 GLU A C 1
ATOM 1524 O O . GLU A 1 199 ? -0.126 35.835 37.444 1.00 16.42 199 GLU A O 1
ATOM 1530 N N . LEU A 1 200 ? 0.933 34.393 38.814 1.00 16.10 200 LEU A N 1
ATOM 1531 C CA . LEU A 1 200 ? 2.106 35.245 39.006 1.00 15.23 200 LEU A CA 1
ATOM 1532 C C . LEU A 1 200 ? 2.938 35.446 37.738 1.00 15.07 200 LEU A C 1
ATOM 1533 O O . LEU A 1 200 ? 3.404 36.550 37.458 1.00 15.88 200 LEU A O 1
ATOM 1538 N N . ALA A 1 201 ? 3.150 34.382 36.974 1.00 13.06 201 ALA A N 1
ATOM 1539 C CA . ALA A 1 201 ? 3.891 34.497 35.723 1.00 13.83 201 ALA A CA 1
ATOM 1540 C C . ALA A 1 201 ? 3.100 35.304 34.695 1.00 13.99 201 ALA A C 1
ATOM 1541 O O . ALA A 1 201 ? 3.670 36.093 33.961 1.00 15.08 201 ALA A O 1
ATOM 1543 N N . ARG A 1 202 ? 1.786 35.109 34.638 1.00 16.24 202 ARG A N 1
ATOM 1544 C CA . ARG A 1 202 ? 0.930 35.868 33.719 1.00 16.76 202 ARG A CA 1
ATOM 1545 C C . ARG A 1 202 ? 1.088 37.371 33.985 1.00 16.86 202 ARG A C 1
ATOM 1546 O O . ARG A 1 202 ? 1.292 38.172 33.056 1.00 16.74 202 ARG A O 1
ATOM 1554 N N . GLU A 1 203 ? 1.055 37.735 35.258 1.00 17.79 203 GLU A N 1
ATOM 1555 C CA . GLU A 1 203 ? 1.130 39.150 35.636 1.00 18.16 203 GLU A CA 1
ATOM 1556 C C . GLU A 1 203 ? 2.526 39.715 35.335 1.00 18.24 203 GLU A C 1
ATOM 1557 O O . GLU A 1 203 ? 2.668 40.826 34.804 1.00 18.25 203 GLU A O 1
ATOM 1563 N N . ALA A 1 204 ? 3.568 38.942 35.622 1.00 17.57 204 ALA A N 1
ATOM 1564 C CA . ALA A 1 204 ? 4.941 39.408 35.392 1.00 17.73 204 ALA A CA 1
ATOM 1565 C C . ALA A 1 204 ? 5.220 39.593 33.906 1.00 18.06 204 ALA A C 1
ATOM 1566 O O . ALA A 1 204 ? 5.864 40.564 33.475 1.00 17.76 204 ALA A O 1
ATOM 1568 N N . ASN A 1 205 ? 4.658 38.701 33.095 1.00 17.18 205 ASN A N 1
ATOM 1569 C CA . ASN A 1 205 ? 4.820 38.778 31.648 1.00 17.16 205 ASN A CA 1
ATOM 1570 C C . ASN A 1 205 ? 4.150 40.053 31.120 1.00 18.09 205 ASN A C 1
ATOM 1571 O O . ASN A 1 205 ? 4.716 40.756 30.281 1.00 18.22 205 ASN A O 1
ATOM 1576 N N . ALA A 1 206 ? 2.971 40.350 31.648 1.00 18.87 206 ALA A N 1
ATOM 1577 C CA . ALA A 1 206 ? 2.246 41.565 31.258 1.00 20.77 206 ALA A CA 1
ATOM 1578 C C . ALA A 1 206 ? 3.025 42.802 31.687 1.00 21.72 206 ALA A C 1
ATOM 1579 O O . ALA A 1 206 ? 3.206 43.731 30.898 1.00 22.14 206 ALA A O 1
ATOM 1581 N N . GLN A 1 207 ? 3.526 42.790 32.918 1.00 22.41 207 GLN A N 1
ATOM 1582 C CA . GLN A 1 207 ? 4.216 43.944 33.483 1.00 23.76 207 GLN A CA 1
ATOM 1583 C C . GLN A 1 207 ? 5.514 44.188 32.726 1.00 23.55 207 GLN A C 1
ATOM 1584 O O . GLN A 1 207 ? 5.953 45.337 32.551 1.00 23.77 207 GLN A O 1
ATOM 1590 N N . LEU A 1 208 ? 6.090 43.116 32.188 1.00 22.98 208 LEU A N 1
ATOM 1591 C CA . LEU A 1 208 ? 7.274 43.221 31.344 1.00 23.40 208 LEU A CA 1
ATOM 1592 C C . LEU A 1 208 ? 6.954 43.706 29.931 1.00 23.80 208 LEU A C 1
ATOM 1593 O O . LEU A 1 208 ? 7.854 43.794 29.111 1.00 24.74 208 LEU A O 1
ATOM 1598 N N . GLY A 1 209 ? 5.687 44.005 29.639 1.00 24.33 209 GLY A N 1
ATOM 1599 C CA . GLY A 1 209 ? 5.327 44.628 28.362 1.00 24.42 209 GLY A CA 1
ATOM 1600 C C . GLY A 1 209 ? 4.789 43.711 27.283 1.00 25.20 209 GLY A C 1
ATOM 1601 O O . GLY A 1 209 ? 4.490 44.157 26.175 1.00 26.48 209 GLY A O 1
ATOM 1602 N N . SER A 1 210 ? 4.649 42.424 27.584 1.00 25.48 210 SER A N 1
ATOM 1603 C CA . SER A 1 210 ? 4.025 41.528 26.625 1.00 25.40 210 SER A CA 1
ATOM 1604 C C . SER A 1 210 ? 2.539 41.828 26.530 1.00 26.04 210 SER A C 1
ATOM 1605 O O . SER A 1 210 ? 1.866 42.033 27.547 1.00 26.29 210 SER A O 1
ATOM 1608 N N . ARG A 1 211 ? 2.022 41.855 25.308 1.00 27.35 211 ARG A N 1
ATOM 1609 C CA . ARG A 1 211 ? 0.578 41.983 25.122 1.00 28.55 211 ARG A CA 1
ATOM 1610 C C . ARG A 1 211 ? -0.068 40.635 24.790 1.00 28.30 211 ARG A C 1
ATOM 1611 O O . ARG A 1 211 ? -1.253 40.574 24.467 1.00 29.54 211 ARG A O 1
ATOM 1619 N N . LYS A 1 212 ? 0.698 39.555 24.926 1.00 26.49 212 LYS A N 1
ATOM 1620 C CA . LYS A 1 212 ? 0.156 38.205 24.792 1.00 25.45 212 LYS A CA 1
ATOM 1621 C C . LYS A 1 212 ? 0.067 37.565 26.172 1.00 24.35 212 LYS A C 1
ATOM 1622 O O . LYS A 1 212 ? 0.885 37.854 27.035 1.00 24.65 212 LYS A O 1
ATOM 1628 N N . THR A 1 213 ? -0.923 36.700 26.365 1.00 22.46 213 THR A N 1
ATOM 1629 C CA . THR A 1 213 ? -1.164 36.075 27.659 1.00 21.09 213 THR A CA 1
ATOM 1630 C C . THR A 1 213 ? -0.234 34.875 27.823 1.00 18.62 213 THR A C 1
ATOM 1631 O O . THR A 1 213 ? -0.218 34.000 26.967 1.00 18.17 213 THR A O 1
ATOM 1635 N N . LEU A 1 214 ? 0.555 34.893 28.889 1.00 16.99 214 LEU A N 1
ATOM 1636 C CA . LEU A 1 214 ? 1.369 33.727 29.271 1.00 16.24 214 LEU A CA 1
ATOM 1637 C C . LEU A 1 214 ? 0.552 32.872 30.222 1.00 16.55 214 LEU A C 1
ATOM 1638 O O . LEU A 1 214 ? 0.037 33.398 31.209 1.00 17.19 214 LEU A O 1
ATOM 1643 N N . ALA A 1 215 ? 0.490 31.571 29.933 1.00 14.95 215 ALA A N 1
ATOM 1644 C CA . ALA A 1 215 ? -0.212 30.606 30.780 1.00 15.09 215 ALA A CA 1
ATOM 1645 C C . ALA A 1 215 ? 0.662 29.385 31.041 1.00 15.55 215 ALA A C 1
ATOM 1646 O O . ALA A 1 215 ? 1.336 28.874 30.148 1.00 14.70 215 ALA A O 1
ATOM 1648 N N . LEU A 1 216 ? 0.631 28.917 32.285 1.00 14.39 216 LEU A N 1
ATOM 1649 C CA . LEU A 1 216 ? 1.330 27.712 32.683 1.00 13.69 216 LEU A CA 1
ATOM 1650 C C . LEU A 1 216 ? 0.325 26.615 32.971 1.00 14.62 216 LEU A C 1
ATOM 1651 O O . LEU A 1 216 ? -0.597 26.824 33.750 1.00 14.60 216 LEU A O 1
ATOM 1656 N N . THR A 1 217 ? 0.518 25.443 32.381 1.00 14.59 217 THR A N 1
ATOM 1657 C CA . THR A 1 217 ? -0.266 24.276 32.732 1.00 14.79 217 THR A CA 1
ATOM 1658 C C . THR A 1 217 ? 0.676 23.094 32.884 1.00 15.84 217 THR A C 1
ATOM 1659 O O . THR A 1 217 ? 1.866 23.212 32.582 1.00 15.68 217 THR A O 1
ATOM 1663 N N . LEU A 1 218 ? 0.155 21.976 33.382 1.00 15.25 218 LEU A N 1
ATOM 1664 C CA . LEU A 1 218 ? 0.986 20.788 33.590 1.00 14.82 218 LEU A CA 1
ATOM 1665 C C . LEU A 1 218 ? 0.565 19.726 32.583 1.00 15.03 218 LEU A C 1
ATOM 1666 O O . LEU A 1 218 ? -0.626 19.461 32.433 1.00 15.64 218 LEU A O 1
ATOM 1671 N N . THR A 1 219 ? 1.541 19.130 31.912 1.00 15.30 219 THR A N 1
ATOM 1672 C CA . THR A 1 219 ? 1.344 18.035 30.980 1.00 15.69 219 THR A CA 1
ATOM 1673 C C . THR A 1 219 ? 1.635 16.776 31.796 1.00 15.49 219 THR A C 1
ATOM 1674 O O . THR A 1 219 ? 2.764 16.549 32.215 1.00 16.11 219 THR A O 1
ATOM 1678 N N . GLU A 1 220 ? 0.605 16.001 32.095 1.00 15.45 220 GLU A N 1
ATOM 1679 C CA . GLU A 1 220 ? 0.703 14.909 33.072 1.00 15.05 220 GLU A CA 1
ATOM 1680 C C . GLU A 1 220 ? 0.489 13.523 32.452 1.00 15.92 220 GLU A C 1
ATOM 1681 O O . GLU A 1 220 ? -0.390 13.341 31.598 1.00 15.56 220 GLU A O 1
ATOM 1687 N N . SER A 1 221 ? 1.311 12.567 32.899 1.00 16.27 221 SER A N 1
ATOM 1688 C CA . SER A 1 221 ? 1.316 11.200 32.357 1.00 15.90 221 SER A CA 1
ATOM 1689 C C . SER A 1 221 ? 0.118 10.402 32.868 1.00 16.70 221 SER A C 1
ATOM 1690 O O . SER A 1 221 ? -0.244 9.353 32.325 1.00 17.55 221 SER A O 1
ATOM 1693 N N . THR A 1 222 ? -0.476 10.875 33.952 1.00 16.82 222 THR A N 1
ATOM 1694 C CA . THR A 1 222 ? -1.532 10.167 34.651 1.00 18.14 222 THR A CA 1
ATOM 1695 C C . THR A 1 222 ? -2.284 11.173 35.519 1.00 18.65 222 THR A C 1
ATOM 1696 O O . THR A 1 222 ? -2.025 12.367 35.394 1.00 18.98 222 THR A O 1
ATOM 1700 N N . SER A 1 223 ? -3.226 10.699 36.331 1.00 20.25 223 SER A N 1
ATOM 1701 C CA . SER A 1 223 ? -3.888 11.497 37.362 1.00 20.52 223 SER A CA 1
ATOM 1702 C C . SER A 1 223 ? -3.832 10.758 38.705 1.00 20.25 223 SER A C 1
ATOM 1703 O O . SER A 1 223 ? -3.615 9.544 38.764 1.00 20.77 223 SER A O 1
ATOM 1706 N N . PRO A 1 224 ? -4.019 11.479 39.816 1.00 20.87 224 PRO A N 1
ATOM 1707 C CA . PRO A 1 224 ? -4.037 10.781 41.095 1.00 21.49 224 PRO A CA 1
ATOM 1708 C C . PRO A 1 224 ? -5.058 9.653 41.124 1.00 21.81 224 PRO A C 1
ATOM 1709 O O . PRO A 1 224 ? -4.761 8.575 41.640 1.00 23.00 224 PRO A O 1
ATOM 1713 N N . GLU A 1 225 ? -6.198 9.889 40.479 1.00 23.01 225 GLU A N 1
ATOM 1714 C CA . GLU A 1 225 ? -7.322 8.948 40.496 1.00 24.16 225 GLU A CA 1
ATOM 1715 C C . GLU A 1 225 ? -7.058 7.693 39.670 1.00 24.60 225 GLU A C 1
ATOM 1716 O O . GLU A 1 225 ? -7.563 6.623 40.000 1.00 25.39 225 GLU A O 1
ATOM 1722 N N . THR A 1 226 ? -6.275 7.804 38.598 1.00 23.21 226 THR A N 1
ATOM 1723 C CA . THR A 1 226 ? -5.922 6.647 37.761 1.00 22.86 226 THR A CA 1
ATOM 1724 C C . THR A 1 226 ? -4.455 6.199 37.839 1.00 22.12 226 THR A C 1
ATOM 1725 O O . THR A 1 226 ? -3.997 5.364 37.041 1.00 21.10 226 THR A O 1
ATOM 1729 N N . TYR A 1 227 ? -3.711 6.736 38.800 1.00 19.92 227 TYR A N 1
ATOM 1730 C CA . TYR A 1 227 ? -2.263 6.484 38.849 1.00 19.96 227 TYR A CA 1
ATOM 1731 C C . TYR A 1 227 ? -2.003 4.987 39.006 1.00 20.39 227 TYR A C 1
ATOM 1732 O O . TYR A 1 227 ? -1.204 4.409 38.268 1.00 21.43 227 TYR A O 1
ATOM 1741 N N . ALA A 1 228 ? -2.654 4.348 39.976 1.00 20.49 228 ALA A N 1
ATOM 1742 C CA . ALA A 1 228 ? -2.401 2.932 40.248 1.00 21.63 228 ALA A CA 1
ATOM 1743 C C . ALA A 1 228 ? -2.755 2.085 39.025 1.00 22.16 228 ALA A C 1
ATOM 1744 O O . ALA A 1 228 ? -1.963 1.239 38.591 1.00 23.30 228 ALA A O 1
ATOM 1746 N N . ALA A 1 229 ? -3.911 2.363 38.429 1.00 22.98 229 ALA A N 1
ATOM 1747 C CA . ALA A 1 229 ? -4.362 1.625 37.241 1.00 23.75 229 ALA A CA 1
ATOM 1748 C C . ALA A 1 229 ? -3.435 1.825 36.039 1.00 24.54 229 ALA A C 1
ATOM 1749 O O . ALA A 1 229 ? -3.121 0.894 35.291 1.00 24.84 229 ALA A O 1
ATOM 1751 N N . ASP A 1 230 ? -3.037 3.074 35.839 1.00 25.55 230 ASP A N 1
ATOM 1752 C CA . ASP A 1 230 ? -2.167 3.436 34.727 1.00 26.13 230 ASP A CA 1
ATOM 1753 C C . ASP A 1 230 ? -0.816 2.782 34.927 1.00 26.89 230 ASP A C 1
ATOM 1754 O O . ASP A 1 230 ? -0.217 2.260 33.983 1.00 27.28 230 ASP A O 1
ATOM 1759 N N . LEU A 1 231 ? -0.341 2.821 36.167 1.00 27.04 231 LEU A N 1
ATOM 1760 C CA . LEU A 1 231 ? 0.988 2.332 36.478 1.00 27.27 231 LEU A CA 1
ATOM 1761 C C . LEU A 1 231 ? 1.099 0.875 36.059 1.00 27.91 231 LEU A C 1
ATOM 1762 O O . LEU A 1 231 ? 1.932 0.541 35.211 1.00 27.66 231 LEU A O 1
ATOM 1767 N N . ARG A 1 232 ? 0.227 0.043 36.626 1.00 28.74 232 ARG A N 1
ATOM 1768 C CA . ARG A 1 232 ? 0.082 -1.371 36.264 1.00 29.79 232 ARG A CA 1
ATOM 1769 C C . ARG A 1 232 ? -0.333 -1.658 34.822 1.00 28.42 232 ARG A C 1
ATOM 1770 O O . ARG A 1 232 ? 0.125 -2.634 34.216 1.00 30.53 232 ARG A O 1
ATOM 1778 N N . GLY A 1 233 ? -1.222 -0.831 34.290 1.00 26.76 233 GLY A N 1
ATOM 1779 C CA . GLY A 1 233 ? -1.850 -1.076 32.989 1.00 25.86 233 GLY A CA 1
ATOM 1780 C C . GLY A 1 233 ? -0.985 -0.868 31.767 1.00 24.99 233 GLY A C 1
ATOM 1781 O O . GLY A 1 233 ? -1.329 -1.341 30.680 1.00 24.99 233 GLY A O 1
ATOM 1782 N N . ARG A 1 234 ? 0.126 -0.146 31.924 1.00 23.39 234 ARG A N 1
ATOM 1783 C CA . ARG A 1 234 ? 1.050 0.151 30.828 1.00 22.18 234 ARG A CA 1
ATOM 1784 C C . ARG A 1 234 ? 2.281 -0.762 30.829 1.00 20.74 234 ARG A C 1
ATOM 1785 O O . ARG A 1 234 ? 3.312 -0.467 30.217 1.00 19.13 234 ARG A O 1
ATOM 1793 N N . ARG A 1 235 ? 2.152 -1.901 31.491 1.00 22.41 235 ARG A N 1
ATOM 1794 C CA . ARG A 1 235 ? 3.227 -2.880 31.594 1.00 22.82 235 ARG A CA 1
ATOM 1795 C C . ARG A 1 235 ? 3.782 -3.271 30.234 1.00 22.24 235 ARG A C 1
ATOM 1796 O O . ARG A 1 235 ? 4.996 -3.264 30.047 1.00 21.10 235 ARG A O 1
ATOM 1804 N N . ALA A 1 236 ? 2.908 -3.590 29.278 1.00 21.77 236 ALA A N 1
ATOM 1805 C CA . ALA A 1 236 ? 3.402 -4.075 28.001 1.00 21.02 236 ALA A CA 1
ATOM 1806 C C . ALA A 1 236 ? 4.258 -3.021 27.317 1.00 20.41 236 ALA A C 1
ATOM 1807 O O . ALA A 1 236 ? 5.296 -3.325 26.716 1.00 19.65 236 ALA A O 1
ATOM 1809 N N . GLU A 1 237 ? 3.842 -1.763 27.432 1.00 19.17 237 GLU A N 1
ATOM 1810 C CA . GLU A 1 237 ? 4.596 -0.658 26.880 1.00 19.10 237 GLU A CA 1
ATOM 1811 C C . GLU A 1 237 ? 5.934 -0.548 27.605 1.00 18.38 237 GLU A C 1
ATOM 1812 O O . GLU A 1 237 ? 6.950 -0.313 26.978 1.00 18.89 237 GLU A O 1
ATOM 1818 N N . GLU A 1 238 ? 5.939 -0.689 28.928 1.00 18.93 238 GLU A N 1
ATOM 1819 C CA . GLU A 1 238 ? 7.184 -0.530 29.691 1.00 18.85 238 GLU A CA 1
ATOM 1820 C C . GLU A 1 238 ? 8.158 -1.663 29.388 1.00 19.19 238 GLU A C 1
ATOM 1821 O O . GLU A 1 238 ? 9.362 -1.451 29.294 1.00 19.73 238 GLU A O 1
ATOM 1827 N N . LEU A 1 239 ? 7.633 -2.865 29.177 1.00 20.85 239 LEU A N 1
ATOM 1828 C CA . LEU A 1 239 ? 8.500 -3.968 28.748 1.00 21.05 239 LEU A CA 1
ATOM 1829 C C . LEU A 1 239 ? 9.117 -3.711 27.380 1.00 20.25 239 LEU A C 1
ATOM 1830 O O . LEU A 1 239 ? 10.289 -4.009 27.134 1.00 21.23 239 LEU A O 1
ATOM 1835 N N . ALA A 1 240 ? 8.341 -3.144 26.461 1.00 19.85 240 ALA A N 1
ATOM 1836 C CA . ALA A 1 240 ? 8.868 -2.792 25.141 1.00 20.68 240 ALA A CA 1
ATOM 1837 C C . ALA A 1 240 ? 9.957 -1.730 25.192 1.00 20.33 240 ALA A C 1
ATOM 1838 O O . ALA A 1 240 ? 10.976 -1.792 24.488 1.00 19.03 240 ALA A O 1
ATOM 1840 N N . ARG A 1 241 ? 9.750 -0.732 26.052 1.00 20.46 241 ARG A N 1
ATOM 1841 C CA . ARG A 1 241 ? 10.652 0.409 26.147 1.00 20.65 241 ARG A CA 1
ATOM 1842 C C . ARG A 1 241 ? 11.804 0.237 27.137 1.00 19.63 241 ARG A C 1
ATOM 1843 O O . ARG A 1 241 ? 12.819 0.925 27.040 1.00 20.29 241 ARG A O 1
ATOM 1851 N N . GLY A 1 242 ? 11.621 -0.630 28.121 1.00 20.20 242 GLY A N 1
ATOM 1852 C CA . GLY A 1 242 ? 12.621 -0.793 29.171 1.00 19.98 242 GLY A CA 1
ATOM 1853 C C . GLY A 1 242 ? 12.694 0.413 30.096 1.00 20.10 242 GLY A C 1
ATOM 1854 O O . GLY A 1 242 ? 13.739 0.651 30.710 1.00 20.60 242 GLY A O 1
ATOM 1855 N N . SER A 1 243 ? 11.573 1.126 30.232 1.00 19.52 243 SER A N 1
ATOM 1856 C CA . SER A 1 243 ? 11.485 2.349 31.035 1.00 18.70 243 SER A CA 1
ATOM 1857 C C . SER A 1 243 ? 10.080 2.513 31.586 1.00 17.38 243 SER A C 1
ATOM 1858 O O . SER A 1 243 ? 9.127 2.069 30.964 1.00 18.20 243 SER A O 1
ATOM 1861 N N . THR A 1 244 ? 9.989 3.219 32.711 1.00 15.60 244 THR A N 1
ATOM 1862 C CA . THR A 1 244 ? 8.739 3.504 33.394 1.00 15.31 244 THR A CA 1
ATOM 1863 C C . THR A 1 244 ? 8.134 4.722 32.710 1.00 15.07 244 THR A C 1
ATOM 1864 O O . THR A 1 244 ? 8.831 5.711 32.489 1.00 15.84 244 THR A O 1
ATOM 1868 N N . VAL A 1 245 ? 6.870 4.615 32.317 1.00 13.84 245 VAL A N 1
ATOM 1869 C CA . VAL A 1 245 ? 6.205 5.677 31.565 1.00 14.32 245 VAL A CA 1
ATOM 1870 C C . VAL A 1 245 ? 5.118 6.393 32.362 1.00 14.79 245 VAL A C 1
ATOM 1871 O O . VAL A 1 245 ? 4.434 7.259 31.818 1.00 16.36 245 VAL A O 1
ATOM 1875 N N . THR A 1 246 ? 4.996 6.092 33.652 1.00 14.64 246 THR A N 1
ATOM 1876 C CA . THR A 1 246 ? 3.992 6.732 34.477 1.00 15.05 246 THR A CA 1
ATOM 1877 C C . THR A 1 246 ? 4.649 7.396 35.672 1.00 14.32 246 THR A C 1
ATOM 1878 O O . THR A 1 246 ? 5.402 6.742 36.395 1.00 15.47 246 THR A O 1
ATOM 1882 N N . GLY A 1 247 ? 4.357 8.676 35.852 1.00 14.03 247 GLY A N 1
ATOM 1883 C CA . GLY A 1 247 ? 4.750 9.400 37.061 1.00 13.06 247 GLY A CA 1
ATOM 1884 C C . GLY A 1 247 ? 5.325 10.761 36.734 1.00 13.25 247 GLY A C 1
ATOM 1885 O O . GLY A 1 247 ? 5.581 11.109 35.572 1.00 13.37 247 GLY A O 1
ATOM 1886 N N . PRO A 1 248 ? 5.442 11.603 37.770 1.00 13.22 248 PRO A N 1
ATOM 1887 C CA . PRO A 1 248 ? 5.896 12.986 37.614 1.00 12.79 248 PRO A CA 1
ATOM 1888 C C . PRO A 1 248 ? 7.268 13.228 36.997 1.00 12.48 248 PRO A C 1
ATOM 1889 O O . PRO A 1 248 ? 7.532 14.320 36.477 1.00 13.40 248 PRO A O 1
ATOM 1893 N N . HIS A 1 249 ? 8.118 12.217 36.972 1.00 12.39 249 HIS A N 1
ATOM 1894 C CA . HIS A 1 249 ? 9.374 12.369 36.268 1.00 12.52 249 HIS A CA 1
ATOM 1895 C C . HIS A 1 249 ? 9.248 12.440 34.747 1.00 13.51 249 HIS A C 1
ATOM 1896 O O . HIS A 1 249 ? 10.246 12.697 34.054 1.00 13.53 249 HIS A O 1
ATOM 1903 N N . ARG A 1 250 ? 8.042 12.180 34.239 1.00 13.29 250 ARG A N 1
ATOM 1904 C CA . ARG A 1 250 ? 7.721 12.179 32.822 1.00 14.66 250 ARG A CA 1
ATOM 1905 C C . ARG A 1 250 ? 6.981 13.431 32.368 1.00 15.16 250 ARG A C 1
ATOM 1906 O O . ARG A 1 250 ? 6.730 13.607 31.169 1.00 15.17 250 ARG A O 1
ATOM 1914 N N . ASP A 1 251 ? 6.666 14.292 33.337 1.00 14.28 251 ASP A N 1
ATOM 1915 C CA . ASP A 1 251 ? 5.735 15.411 33.122 1.00 14.07 251 ASP A CA 1
ATOM 1916 C C . ASP A 1 251 ? 6.437 16.687 32.706 1.00 15.11 251 ASP A C 1
ATOM 1917 O O . ASP A 1 251 ? 7.668 16.792 32.703 1.00 13.89 251 ASP A O 1
ATOM 1922 N N . ASP A 1 252 ? 5.648 17.703 32.354 1.00 14.13 252 ASP A N 1
ATOM 1923 C CA . ASP A 1 252 ? 6.277 18.923 31.879 1.00 14.58 252 ASP A CA 1
ATOM 1924 C C . ASP A 1 252 ? 5.421 20.091 32.325 1.00 14.52 252 ASP A C 1
ATOM 1925 O O . ASP A 1 252 ? 4.222 19.950 32.586 1.00 13.43 252 ASP A O 1
ATOM 1930 N N . LEU A 1 253 ? 6.076 21.237 32.412 1.00 14.03 253 LEU A N 1
ATOM 1931 C CA . LEU A 1 253 ? 5.400 22.513 32.613 1.00 14.46 253 LEU A CA 1
ATOM 1932 C C . LEU A 1 253 ? 5.253 23.131 31.231 1.00 14.74 253 LEU A C 1
ATOM 1933 O O . LEU A 1 253 ? 6.263 23.502 30.637 1.00 13.27 253 LEU A O 1
ATOM 1938 N N . LEU A 1 254 ? 4.015 23.211 30.742 1.00 14.78 254 LEU A N 1
ATOM 1939 C CA . LEU A 1 254 ? 3.702 23.743 29.427 1.00 14.54 254 LEU A CA 1
ATOM 1940 C C . LEU A 1 254 ? 3.539 25.245 29.523 1.00 14.10 254 LEU A C 1
ATOM 1941 O O . LEU A 1 254 ? 2.718 25.744 30.312 1.00 13.92 254 LEU A O 1
ATOM 1946 N N . LEU A 1 255 ? 4.280 25.943 28.670 1.00 13.32 255 LEU A N 1
ATOM 1947 C CA . LEU A 1 255 ? 4.256 27.405 28.610 1.00 13.86 255 LEU A CA 1
ATOM 1948 C C . LEU A 1 255 ? 3.590 27.800 27.296 1.00 14.33 255 LEU A C 1
ATOM 1949 O O . LEU A 1 255 ? 4.061 27.444 26.212 1.00 14.21 255 LEU A O 1
ATOM 1954 N N . THR A 1 256 ? 2.461 28.481 27.409 1.00 14.95 256 THR A N 1
ATOM 1955 C CA . THR A 1 256 ? 1.686 28.879 26.259 1.00 15.53 256 THR A CA 1
ATOM 1956 C C . THR A 1 256 ? 1.698 30.411 26.277 1.00 15.77 256 THR A C 1
ATOM 1957 O O . THR A 1 256 ? 1.458 31.023 27.315 1.00 16.72 256 THR A O 1
ATOM 1961 N N . LEU A 1 257 ? 1.990 31.020 25.134 1.00 16.84 257 LEU A N 1
ATOM 1962 C CA . LEU A 1 257 ? 2.094 32.478 25.033 1.00 17.56 257 LEU A CA 1
ATOM 1963 C C . LEU A 1 257 ? 1.185 32.868 23.877 1.00 18.75 257 LEU A C 1
ATOM 1964 O O . LEU A 1 257 ? 1.351 32.374 22.755 1.00 18.69 257 LEU A O 1
ATOM 1969 N N . GLY A 1 258 ? 0.175 33.662 24.207 1.00 20.19 258 GLY A N 1
ATOM 1970 C CA . GLY A 1 258 ? -0.847 34.076 23.240 1.00 21.94 258 GLY A CA 1
ATOM 1971 C C . GLY A 1 258 ? -1.424 32.879 22.508 1.00 23.64 258 GLY A C 1
ATOM 1972 O O . GLY A 1 258 ? -1.517 32.882 21.274 1.00 25.95 258 GLY A O 1
ATOM 1973 N N . ASP A 1 259 ? -1.777 31.845 23.267 1.00 24.19 259 ASP A N 1
ATOM 1974 C CA . ASP A 1 259 ? -2.385 30.631 22.702 1.00 24.42 259 ASP A CA 1
ATOM 1975 C C . ASP A 1 259 ? -1.522 29.661 21.865 1.00 24.46 259 ASP A C 1
ATOM 1976 O O . ASP A 1 259 ? -2.028 28.604 21.453 1.00 25.43 259 ASP A O 1
ATOM 1981 N N . PHE A 1 260 ? -0.244 29.959 21.641 1.00 22.54 260 PHE A N 1
ATOM 1982 C CA . PHE A 1 260 ? 0.674 29.013 20.999 1.00 21.70 260 PHE A CA 1
ATOM 1983 C C . PHE A 1 260 ? 1.745 28.523 21.972 1.00 20.48 260 PHE A C 1
ATOM 1984 O O . PHE A 1 260 ? 2.140 29.268 22.874 1.00 17.63 260 PHE A O 1
ATOM 1992 N N . PRO A 1 261 ? 2.258 27.300 21.774 1.00 18.98 261 PRO A N 1
ATOM 1993 C CA . PRO A 1 261 ? 3.381 26.820 22.597 1.00 18.96 261 PRO A CA 1
ATOM 1994 C C . PRO A 1 261 ? 4.589 27.744 22.474 1.00 18.91 261 PRO A C 1
ATOM 1995 O O . PRO A 1 261 ? 5.146 27.855 21.383 1.00 20.31 261 PRO A O 1
ATOM 1999 N N . ALA A 1 262 ? 5.006 28.381 23.564 1.00 17.92 262 ALA A N 1
ATOM 2000 C CA . ALA A 1 262 ? 6.157 29.284 23.523 1.00 18.30 262 ALA A CA 1
ATOM 2001 C C . ALA A 1 262 ? 7.434 28.665 22.964 1.00 18.23 262 ALA A C 1
ATOM 2002 O O . ALA A 1 262 ? 8.201 29.363 22.289 1.00 17.28 262 ALA A O 1
ATOM 2004 N N . SER A 1 263 ? 7.704 27.399 23.275 1.00 19.61 263 SER A N 1
ATOM 2005 C CA . SER A 1 263 ? 8.922 26.740 22.785 1.00 21.04 263 SER A CA 1
ATOM 2006 C C . SER A 1 263 ? 9.049 26.866 21.271 1.00 22.25 263 SER A C 1
ATOM 2007 O O . SER A 1 263 ? 10.163 27.007 20.771 1.00 22.94 263 SER A O 1
ATOM 2010 N N . ASP A 1 264 ? 7.930 26.819 20.551 1.00 21.80 264 ASP A N 1
ATOM 2011 C CA . ASP A 1 264 ? 7.982 26.780 19.091 1.00 22.99 264 ASP A CA 1
ATOM 2012 C C . ASP A 1 264 ? 7.683 28.110 18.413 1.00 22.54 264 ASP A C 1
ATOM 2013 O O . ASP A 1 264 ? 8.082 28.323 17.262 1.00 24.05 264 ASP A O 1
ATOM 2018 N N . TYR A 1 265 ? 6.986 29.016 19.085 1.00 20.74 265 TYR A N 1
ATOM 2019 C CA . TYR A 1 265 ? 6.528 30.227 18.416 1.00 20.44 265 TYR A CA 1
ATOM 2020 C C . TYR A 1 265 ? 7.008 31.526 19.051 1.00 20.57 265 TYR A C 1
ATOM 2021 O O . TYR A 1 265 ? 6.891 32.573 18.418 1.00 22.08 265 TYR A O 1
ATOM 2030 N N . ALA A 1 266 ? 7.566 31.479 20.260 1.00 19.97 266 ALA A N 1
ATOM 2031 C CA . ALA A 1 266 ? 7.983 32.730 20.902 1.00 18.95 266 ALA A CA 1
ATOM 2032 C C . ALA A 1 266 ? 9.239 33.247 20.208 1.00 18.22 266 ALA A C 1
ATOM 2033 O O . ALA A 1 266 ? 10.167 32.496 19.905 1.00 17.96 266 ALA A O 1
ATOM 2035 N N . SER A 1 267 ? 9.293 34.555 19.999 1.00 19.44 267 SER A N 1
ATOM 2036 C CA . SER A 1 267 ? 10.546 35.157 19.558 1.00 18.81 267 SER A CA 1
ATOM 2037 C C . SER A 1 267 ? 11.597 35.049 20.665 1.00 19.06 267 SER A C 1
ATOM 2038 O O . SER A 1 267 ? 11.301 34.747 21.838 1.00 17.29 267 SER A O 1
ATOM 2041 N N . ARG A 1 268 ? 12.836 35.362 20.306 1.00 18.58 268 ARG A N 1
ATOM 2042 C CA . ARG A 1 268 ? 13.910 35.326 21.294 1.00 19.42 268 ARG A CA 1
ATOM 2043 C C . ARG A 1 268 ? 13.649 36.304 22.424 1.00 18.62 268 ARG A C 1
ATOM 2044 O O . ARG A 1 268 ? 13.863 35.949 23.590 1.00 18.56 268 ARG A O 1
ATOM 2052 N N . GLY A 1 269 ? 13.200 37.518 22.084 1.00 18.62 269 GLY A N 1
ATOM 2053 C CA . GLY A 1 269 ? 12.818 38.516 23.076 1.00 18.82 269 GLY A CA 1
ATOM 2054 C C . GLY A 1 269 ? 11.670 38.068 23.967 1.00 18.21 269 GLY A C 1
ATOM 2055 O O . GLY A 1 269 ? 11.702 38.217 25.197 1.00 17.42 269 GLY A O 1
ATOM 2056 N N . GLU A 1 270 ? 10.618 37.536 23.346 1.00 17.85 270 GLU A N 1
ATOM 2057 C CA . GLU A 1 270 ? 9.470 37.022 24.091 1.00 17.61 270 GLU A CA 1
ATOM 2058 C C . GLU A 1 270 ? 9.933 35.931 25.051 1.00 17.32 270 GLU A C 1
ATOM 2059 O O . GLU A 1 270 ? 9.422 35.847 26.174 1.00 18.31 270 GLU A O 1
ATOM 2065 N N . GLY A 1 271 ? 10.853 35.083 24.591 1.00 16.16 271 GLY A N 1
ATOM 2066 C CA . GLY A 1 271 ? 11.421 33.993 25.399 1.00 15.93 271 GLY A CA 1
ATOM 2067 C C . GLY A 1 271 ? 12.173 34.502 26.621 1.00 15.84 271 GLY A C 1
ATOM 2068 O O . GLY A 1 271 ? 12.057 33.961 27.733 1.00 16.48 271 GLY A O 1
ATOM 2069 N N . ARG A 1 272 ? 12.963 35.552 26.433 1.00 14.40 272 ARG A N 1
ATOM 2070 C CA . ARG A 1 272 ? 13.608 36.206 27.575 1.00 15.75 272 ARG A CA 1
ATOM 2071 C C . ARG A 1 272 ? 12.601 36.752 28.568 1.00 15.00 272 ARG A C 1
ATOM 2072 O O . ARG A 1 272 ? 12.785 36.624 29.789 1.00 14.91 272 ARG A O 1
ATOM 2080 N N . THR A 1 273 ? 11.526 37.356 28.069 1.00 13.55 273 THR A N 1
ATOM 2081 C CA . THR A 1 273 ? 10.482 37.870 28.956 1.00 14.79 273 THR A CA 1
ATOM 2082 C C . THR A 1 273 ? 9.773 36.748 29.705 1.00 14.70 273 THR A C 1
ATOM 2083 O O . THR A 1 273 ? 9.520 36.870 30.903 1.00 14.30 273 THR A O 1
ATOM 2087 N N . VAL A 1 274 ? 9.484 35.650 29.017 1.00 14.03 274 VAL A N 1
ATOM 2088 C CA . VAL A 1 274 ? 8.817 34.530 29.690 1.00 14.57 274 VAL A CA 1
ATOM 2089 C C . VAL A 1 274 ? 9.697 33.952 30.794 1.00 15.01 274 VAL A C 1
ATOM 2090 O O . VAL A 1 274 ? 9.238 33.693 31.909 1.00 14.83 274 VAL A O 1
ATOM 2094 N N . ALA A 1 275 ? 10.973 33.784 30.491 1.00 14.62 275 ALA A N 1
ATOM 2095 C CA . ALA A 1 275 ? 11.914 33.202 31.451 1.00 15.12 275 ALA A CA 1
ATOM 2096 C C . ALA A 1 275 ? 12.042 34.089 32.678 1.00 15.52 275 ALA A C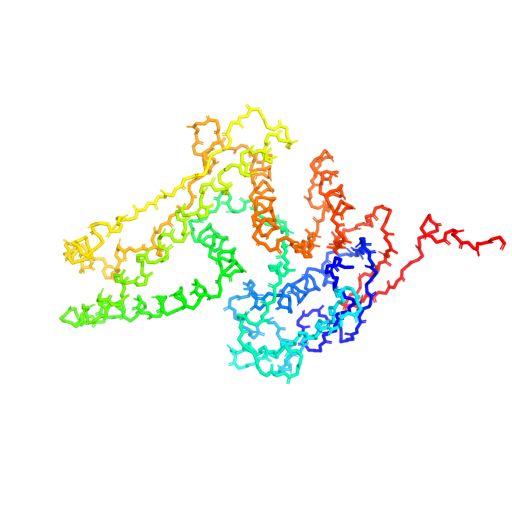 1
ATOM 2097 O O . ALA A 1 275 ? 12.041 33.598 33.808 1.00 15.92 275 ALA A O 1
ATOM 2099 N N . LEU A 1 276 ? 12.119 35.396 32.465 1.00 15.71 276 LEU A N 1
ATOM 2100 C CA . LEU A 1 276 ? 12.120 36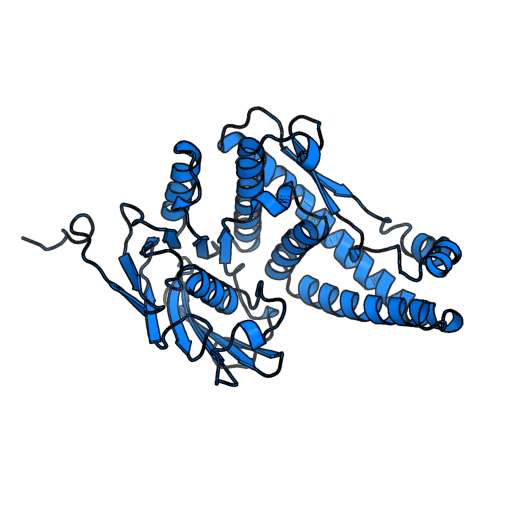.317 33.598 1.00 15.17 276 LEU A CA 1
ATOM 2101 C C . LEU A 1 276 ? 10.813 36.281 34.390 1.00 14.34 276 LEU A C 1
ATOM 2102 O O . LEU A 1 276 ? 10.826 36.328 35.624 1.00 14.68 276 LEU A O 1
ATOM 2107 N N . ALA A 1 277 ? 9.686 36.217 33.694 1.00 13.50 277 ALA A N 1
ATOM 2108 C CA . ALA A 1 277 ? 8.394 36.029 34.373 1.00 14.35 277 ALA A CA 1
ATOM 2109 C C . ALA A 1 277 ? 8.407 34.785 35.251 1.00 13.36 277 ALA A C 1
ATOM 2110 O O . ALA A 1 277 ? 7.834 34.801 36.338 1.00 13.56 277 ALA A O 1
ATOM 2112 N N . LEU A 1 278 ? 9.023 33.699 34.780 1.00 12.30 278 LEU A N 1
ATOM 2113 C CA . LEU A 1 278 ? 9.057 32.484 35.607 1.00 13.67 278 LEU A CA 1
ATOM 2114 C C . LEU A 1 278 ? 9.863 32.715 36.887 1.00 13.68 278 LEU A C 1
ATOM 2115 O O . LEU A 1 278 ? 9.548 32.192 37.968 1.00 12.70 278 LEU A O 1
ATOM 2120 N N . ARG A 1 279 ? 10.949 33.476 36.779 1.00 13.62 279 ARG A N 1
ATOM 2121 C CA . ARG A 1 279 ? 11.754 33.778 37.963 1.00 13.85 279 ARG A CA 1
ATOM 2122 C C . ARG A 1 279 ? 11.034 34.725 38.914 1.00 14.01 279 ARG A C 1
ATOM 2123 O O . ARG A 1 279 ? 11.102 34.575 40.144 1.00 14.56 279 ARG A O 1
ATOM 2131 N N . ARG A 1 280 ? 10.324 35.691 38.346 1.00 14.87 280 ARG A N 1
ATOM 2132 C CA . ARG A 1 280 ? 9.523 36.608 39.175 1.00 14.74 280 ARG A CA 1
ATOM 2133 C C . ARG A 1 280 ? 8.408 35.850 39.891 1.00 15.27 280 ARG A C 1
ATOM 2134 O O . ARG A 1 280 ? 8.187 36.067 41.077 1.00 14.71 280 ARG A O 1
ATOM 2142 N N . ALA A 1 281 ? 7.773 34.898 39.214 1.00 14.38 281 ALA A N 1
ATOM 2143 C CA . ALA A 1 281 ? 6.730 34.089 39.843 1.00 14.50 281 ALA A CA 1
ATOM 2144 C C . ALA A 1 281 ? 7.295 33.209 40.963 1.00 14.10 281 ALA A C 1
ATOM 2145 O O . ALA A 1 281 ? 6.707 33.041 42.025 1.00 14.41 281 ALA A O 1
ATOM 2147 N N . GLU A 1 282 ? 8.477 32.655 40.748 1.00 14.22 282 GLU A N 1
ATOM 2148 C CA . GLU A 1 282 ? 9.201 31.904 41.775 1.00 15.01 282 GLU A CA 1
ATOM 2149 C C . GLU A 1 282 ? 9.477 32.770 43.006 1.00 15.38 282 GLU A C 1
ATOM 2150 O O . GLU A 1 282 ? 9.177 32.407 44.147 1.00 16.46 282 GLU A O 1
ATOM 2156 N N . LEU A 1 283 ? 9.992 33.968 42.770 1.00 15.82 283 LEU A N 1
ATOM 2157 C CA . LEU A 1 283 ? 10.241 34.904 43.861 1.00 16.90 283 LEU A CA 1
ATOM 2158 C C . LEU A 1 283 ? 8.984 35.201 44.688 1.00 17.11 283 LEU A C 1
ATOM 2159 O O . LEU A 1 283 ? 8.982 35.108 45.922 1.00 17.63 283 LEU A O 1
ATOM 2164 N N . GLU A 1 284 ? 7.892 35.504 43.998 1.00 17.89 284 GLU A N 1
ATOM 2165 C CA . GLU A 1 284 ? 6.670 35.950 44.655 1.00 18.73 284 GLU A CA 1
ATOM 2166 C C . GLU A 1 284 ? 5.993 34.773 45.340 1.00 18.52 284 GLU A C 1
ATOM 2167 O O . GLU A 1 284 ? 5.390 34.926 46.403 1.00 19.40 284 GLU A O 1
ATOM 2173 N N . LEU A 1 285 ? 6.098 33.585 44.762 1.00 17.23 285 LEU A N 1
ATOM 2174 C CA . LEU A 1 285 ? 5.500 32.417 45.424 1.00 17.72 285 LEU A CA 1
ATOM 2175 C C . LEU A 1 285 ? 6.222 32.106 46.739 1.00 17.99 285 LEU A C 1
ATOM 2176 O O . LEU A 1 285 ? 5.580 31.798 47.749 1.00 18.06 285 LEU A O 1
ATOM 2181 N N . LEU A 1 286 ? 7.549 32.198 46.757 1.00 17.50 286 LEU A N 1
ATOM 2182 C CA . LEU A 1 286 ? 8.289 32.065 48.001 1.00 18.62 286 LEU A CA 1
ATOM 2183 C C . LEU A 1 286 ? 7.927 33.179 48.974 1.00 19.41 286 LEU A C 1
ATOM 2184 O O . LEU A 1 286 ? 7.719 32.919 50.150 1.00 19.12 286 LEU A O 1
ATOM 2189 N N . ARG A 1 287 ? 7.808 34.406 48.480 1.00 19.44 287 ARG A N 1
ATOM 2190 C CA . ARG A 1 287 ? 7.521 35.538 49.358 1.00 23.28 287 ARG A CA 1
ATOM 2191 C C . ARG A 1 287 ? 6.144 35.350 50.005 1.00 22.73 287 ARG A C 1
ATOM 2192 O O . ARG A 1 287 ? 5.988 35.593 51.198 1.00 23.36 287 ARG A O 1
ATOM 2200 N N . GLU A 1 288 ? 5.158 34.893 49.239 1.00 22.71 288 GLU A N 1
ATOM 2201 C CA . GLU A 1 288 ? 3.808 34.671 49.767 1.00 24.26 288 GLU A CA 1
ATOM 2202 C C . GLU A 1 288 ? 3.718 33.571 50.817 1.00 23.70 288 GLU A C 1
ATOM 2203 O O . GLU A 1 288 ? 2.896 33.625 51.744 1.00 23.64 288 GLU A O 1
ATOM 2209 N N . LYS A 1 289 ? 4.527 32.536 50.637 1.00 24.07 289 LYS A N 1
ATOM 2210 C CA . LYS A 1 289 ? 4.561 31.429 51.567 1.00 25.08 289 LYS A CA 1
ATOM 2211 C C . LYS A 1 289 ? 5.185 31.846 52.882 1.00 25.50 289 LYS A C 1
ATOM 2212 O O . LYS A 1 289 ? 4.648 31.547 53.946 1.00 25.92 289 LYS A O 1
ATOM 2218 N N . PHE A 1 290 ? 6.334 32.505 52.806 1.00 25.82 290 PHE A N 1
ATOM 2219 C CA . PHE A 1 290 ? 7.141 32.720 54.002 1.00 26.85 290 PHE A CA 1
ATOM 2220 C C . PHE A 1 290 ? 6.947 34.090 54.647 1.00 28.09 290 PHE A C 1
ATOM 2221 O O . PHE A 1 290 ? 7.462 34.308 55.751 1.00 28.37 290 PHE A O 1
ATOM 2229 N N . GLY A 1 291 ? 6.214 34.977 53.970 1.00 28.33 291 GLY A N 1
ATOM 2230 C CA . GLY A 1 291 ? 6.175 36.403 54.299 1.00 28.94 291 GLY A CA 1
ATOM 2231 C C . GLY A 1 291 ? 7.565 36.955 54.566 1.00 30.07 291 GLY A C 1
ATOM 2232 O O . GLY A 1 291 ? 7.729 37.852 55.397 1.00 32.33 291 GLY A O 1
ATOM 2233 N N . GLU A 1 292 ? 8.549 36.386 53.872 1.00 30.17 292 GLU A N 1
ATOM 2234 C CA . GLU A 1 292 ? 9.973 36.646 54.049 1.00 30.22 292 GLU A CA 1
ATOM 2235 C C . GLU A 1 292 ? 10.551 36.737 52.639 1.00 29.15 292 GLU A C 1
ATOM 2236 O O . GLU A 1 292 ? 10.333 35.825 51.842 1.00 28.37 292 GLU A O 1
ATOM 2242 N N . ASP A 1 293 ? 11.293 37.797 52.330 1.00 27.75 293 ASP A N 1
ATOM 2243 C CA . ASP A 1 293 ? 11.835 37.956 50.978 1.00 25.75 293 ASP A CA 1
ATOM 2244 C C . ASP A 1 293 ? 13.074 37.093 50.807 1.00 23.78 293 ASP A C 1
ATOM 2245 O O . ASP A 1 293 ? 14.041 37.231 51.586 1.00 22.62 293 ASP A O 1
ATOM 2250 N N . PRO A 1 294 ? 13.083 36.220 49.778 1.00 21.40 294 PRO A N 1
ATOM 2251 C CA . PRO A 1 294 ? 14.323 35.516 49.482 1.00 20.05 294 PRO A CA 1
ATOM 2252 C C . PRO A 1 294 ? 15.377 36.540 49.077 1.00 18.92 294 PRO A C 1
ATOM 2253 O O . PRO A 1 294 ? 15.001 37.588 48.537 1.00 19.05 294 PRO A O 1
ATOM 2257 N N . VAL A 1 295 ? 16.648 36.236 49.335 1.00 17.83 295 VAL A N 1
ATOM 2258 C CA . VAL A 1 295 ? 17.758 37.039 48.809 1.00 17.71 295 VAL A CA 1
ATOM 2259 C C . VAL A 1 295 ? 17.788 36.884 47.292 1.00 17.40 295 VAL A C 1
ATOM 2260 O O . VAL A 1 295 ? 17.686 35.762 46.791 1.00 17.34 295 VAL A O 1
ATOM 2264 N N . LEU A 1 296 ? 17.892 38.005 46.575 1.00 16.04 296 LEU A N 1
ATOM 2265 C CA . LEU A 1 296 ? 17.888 37.972 45.113 1.00 15.45 296 LEU A CA 1
ATOM 2266 C C . LEU A 1 296 ? 19.313 37.957 44.610 1.00 14.60 296 LEU A C 1
ATOM 2267 O O . LEU A 1 296 ? 20.094 38.847 44.968 1.00 13.99 296 LEU A O 1
ATOM 2272 N N . LEU A 1 297 ? 19.603 36.984 43.750 1.00 12.94 297 LEU A N 1
ATOM 2273 C CA . LEU A 1 297 ? 20.938 36.799 43.204 1.00 13.17 297 LEU A CA 1
ATOM 2274 C C . LEU A 1 297 ? 20.742 37.045 41.712 1.00 12.99 297 LEU A C 1
ATOM 2275 O O . LEU A 1 297 ? 20.186 36.207 41.001 1.00 14.80 297 LEU A O 1
ATOM 2280 N N . LEU A 1 298 ? 21.195 38.202 41.247 1.00 13.70 298 LEU A N 1
ATOM 2281 C CA . LEU A 1 298 ? 20.984 38.591 39.857 1.00 13.90 298 LEU A CA 1
ATOM 2282 C C . LEU A 1 298 ? 22.283 38.403 39.072 1.00 14.25 298 LEU A C 1
ATOM 2283 O O . LEU A 1 298 ? 23.219 39.176 39.210 1.00 14.98 298 LEU A O 1
ATOM 2288 N N . ASP A 1 299 ? 22.341 37.324 38.293 1.00 14.25 299 ASP A N 1
ATOM 2289 C CA . ASP A 1 299 ? 23.568 36.874 37.630 1.00 14.81 299 ASP A CA 1
ATOM 2290 C C . ASP A 1 299 ? 23.714 37.481 36.231 1.00 15.98 299 ASP A C 1
ATOM 2291 O O . ASP A 1 299 ? 22.979 37.145 35.305 1.00 17.30 299 ASP A O 1
ATOM 2296 N N . ASP A 1 300 ? 24.697 38.360 36.068 1.00 15.91 300 ASP A N 1
ATOM 2297 C CA . ASP A 1 300 ? 25.034 38.952 34.783 1.00 16.85 300 ASP A CA 1
ATOM 2298 C C . ASP A 1 300 ? 23.871 39.755 34.182 1.00 16.20 300 ASP A C 1
ATOM 2299 O O . ASP A 1 300 ? 23.306 39.399 33.133 1.00 17.25 300 ASP A O 1
ATOM 2304 N N . PHE A 1 301 ? 23.557 40.877 34.820 1.00 16.82 301 PHE A N 1
ATOM 2305 C CA . PHE A 1 301 ? 22.446 41.713 34.369 1.00 17.43 301 PHE A CA 1
ATOM 2306 C C . PHE A 1 301 ? 22.808 42.315 33.013 1.00 17.93 301 PHE A C 1
ATOM 2307 O O . PHE A 1 301 ? 21.928 42.639 32.208 1.00 18.33 301 PHE A O 1
ATOM 2315 N N . THR A 1 302 ? 24.106 42.463 32.771 1.00 17.83 302 THR A N 1
ATOM 2316 C CA . THR A 1 302 ? 24.575 43.067 31.526 1.00 18.89 302 THR A CA 1
ATOM 2317 C C . THR A 1 302 ? 24.349 42.153 30.324 1.00 19.50 302 THR A C 1
ATOM 2318 O O . THR A 1 302 ? 24.413 42.600 29.173 1.00 20.61 302 THR A O 1
ATOM 2322 N N . ALA A 1 303 ? 24.066 40.879 30.570 1.00 18.89 303 ALA A N 1
ATOM 2323 C CA . ALA A 1 303 ? 23.732 39.944 29.489 1.00 18.89 303 ALA A CA 1
ATOM 2324 C C . ALA A 1 303 ? 22.333 40.163 28.898 1.00 18.86 303 ALA A C 1
ATOM 2325 O O . ALA A 1 303 ? 22.004 39.612 27.839 1.00 18.49 303 ALA A O 1
ATOM 2327 N N . GLU A 1 304 ? 21.491 40.892 29.622 1.00 17.73 304 GLU A N 1
ATOM 2328 C CA . GLU A 1 304 ? 20.196 41.346 29.136 1.00 18.05 304 GLU A CA 1
ATOM 2329 C C . GLU A 1 304 ? 20.422 42.612 28.310 1.00 18.48 304 GLU A C 1
ATOM 2330 O O . GLU A 1 304 ? 20.760 43.673 28.857 1.00 18.36 304 GLU A O 1
ATOM 2336 N N . LEU A 1 305 ? 20.216 42.493 27.004 1.00 18.68 305 LEU A N 1
ATOM 2337 C CA . LEU A 1 305 ? 20.547 43.582 26.080 1.00 19.68 305 LEU A CA 1
ATOM 2338 C C . LEU A 1 305 ? 19.362 44.490 25.754 1.00 20.50 305 LEU A C 1
ATOM 2339 O O . LEU A 1 305 ? 19.525 45.543 25.139 1.00 21.09 305 LEU A O 1
ATOM 2344 N N . ASP A 1 306 ? 18.161 44.142 26.206 1.00 19.82 306 ASP A N 1
ATOM 2345 C CA . ASP A 1 306 ? 17.040 45.057 26.086 1.00 19.76 306 ASP A CA 1
ATOM 2346 C C . ASP A 1 306 ? 17.058 46.077 27.211 1.00 20.41 306 ASP A C 1
ATOM 2347 O O . ASP A 1 306 ? 16.952 45.693 28.375 1.00 18.45 306 ASP A O 1
ATOM 2352 N N . PRO A 1 307 ? 17.168 47.372 26.884 1.00 20.72 307 PRO A N 1
ATOM 2353 C CA . PRO A 1 307 ? 17.144 48.391 27.945 1.00 20.90 307 PRO A CA 1
ATOM 2354 C C . PRO A 1 307 ? 16.022 48.318 28.972 1.00 21.69 307 PRO A C 1
ATOM 2355 O O . PRO A 1 307 ? 16.302 48.400 30.172 1.00 21.40 307 PRO A O 1
ATOM 2359 N N . HIS A 1 308 ? 14.770 48.188 28.538 1.00 21.25 308 HIS A N 1
ATOM 2360 C CA . HIS A 1 308 ? 13.656 48.188 29.468 1.00 21.25 308 HIS A CA 1
ATOM 2361 C C . HIS A 1 308 ? 13.718 46.961 30.384 1.00 19.83 308 HIS A C 1
ATOM 2362 O O . HIS A 1 308 ? 13.487 47.063 31.586 1.00 18.86 308 HIS A O 1
ATOM 2369 N N . ARG A 1 309 ? 14.029 45.804 29.815 1.00 20.05 309 ARG A N 1
ATOM 2370 C CA . ARG A 1 309 ? 14.039 44.582 30.620 1.00 19.63 309 ARG A CA 1
ATOM 2371 C C . ARG A 1 309 ? 15.233 44.611 31.571 1.00 18.34 309 ARG A C 1
ATOM 2372 O O . ARG A 1 309 ? 15.149 44.142 32.709 1.00 18.58 309 ARG A O 1
ATOM 2380 N N . ARG A 1 310 ? 16.355 45.176 31.127 1.00 17.49 310 ARG A N 1
ATOM 2381 C CA . ARG A 1 310 ? 17.512 45.320 32.004 1.00 18.87 310 ARG A CA 1
ATOM 2382 C C . ARG A 1 310 ? 17.161 46.249 33.168 1.00 18.57 310 ARG A C 1
ATOM 2383 O O . ARG A 1 310 ? 17.479 45.999 34.343 1.00 18.50 310 ARG A O 1
ATOM 2391 N N . GLN A 1 311 ? 16.477 47.337 32.851 1.00 18.52 311 GLN A N 1
ATOM 2392 C CA . GLN A 1 311 ? 16.097 48.244 33.909 1.00 18.21 311 GLN A CA 1
ATOM 2393 C C . GLN A 1 311 ? 15.122 47.602 34.887 1.00 18.39 311 GLN A C 1
ATOM 2394 O O . GLN A 1 311 ? 15.196 47.869 36.078 1.00 17.90 311 GLN A O 1
ATOM 2400 N N . TYR A 1 312 ? 14.248 46.716 34.416 1.00 16.83 312 TYR A N 1
ATOM 2401 C CA . TYR A 1 312 ? 13.328 46.038 35.303 1.00 16.55 312 TYR A CA 1
ATOM 2402 C C . TYR A 1 312 ? 14.126 45.208 36.304 1.00 15.61 312 TYR A C 1
ATOM 2403 O O . TYR A 1 312 ? 13.788 45.160 37.473 1.00 16.20 312 TYR A O 1
ATOM 2412 N N . LEU A 1 313 ? 15.141 44.505 35.811 1.00 15.60 313 LEU A N 1
ATOM 2413 C CA . LEU A 1 313 ? 15.981 43.674 36.692 1.00 15.41 313 LEU A CA 1
ATOM 2414 C C . LEU A 1 313 ? 16.656 44.520 37.761 1.00 15.55 313 LEU A C 1
ATOM 2415 O O . LEU A 1 313 ? 16.662 44.156 38.928 1.00 16.65 313 LEU A O 1
ATOM 2420 N N . LEU A 1 314 ? 17.216 45.664 37.371 1.00 15.81 314 LEU A N 1
ATOM 2421 C CA . LEU A 1 314 ? 17.886 46.549 38.333 1.00 16.27 314 LEU A CA 1
ATOM 2422 C C . LEU A 1 314 ? 16.896 47.171 39.326 1.00 17.19 314 LEU A C 1
ATOM 2423 O O . LEU A 1 314 ? 17.196 47.281 40.523 1.00 16.03 314 LEU A O 1
ATOM 2428 N N . ASP A 1 315 ? 15.701 47.518 38.849 1.00 17.92 315 ASP A N 1
ATOM 2429 C CA . ASP A 1 315 ? 14.663 48.067 39.723 1.00 17.67 315 ASP A CA 1
ATOM 2430 C C . ASP A 1 315 ? 14.196 47.013 40.725 1.00 18.19 315 ASP A C 1
ATOM 2431 O O . ASP A 1 315 ? 13.993 47.291 41.908 1.00 18.20 315 ASP A O 1
ATOM 2436 N N . LEU A 1 316 ? 14.057 45.778 40.260 1.00 17.43 316 LEU A N 1
ATOM 2437 C CA . LEU A 1 316 ? 13.657 44.676 41.132 1.00 17.76 316 LEU A CA 1
ATOM 2438 C C . LEU A 1 316 ? 14.732 44.510 42.207 1.00 17.27 316 LEU A C 1
ATOM 2439 O O . LEU A 1 316 ? 14.419 44.329 43.380 1.00 17.56 316 LEU A O 1
ATOM 2444 N N . ALA A 1 317 ? 16.000 44.515 41.794 1.00 16.81 317 ALA A N 1
ATOM 2445 C CA . ALA A 1 317 ? 17.096 44.383 42.746 1.00 17.66 317 ALA A CA 1
ATOM 2446 C C . ALA A 1 317 ? 17.048 45.477 43.805 1.00 17.67 317 ALA A C 1
ATOM 2447 O O . ALA A 1 317 ? 17.309 45.191 44.972 1.00 17.35 317 ALA A O 1
ATOM 2449 N N . ALA A 1 318 ? 16.702 46.700 43.416 1.00 17.76 318 ALA A N 1
ATOM 2450 C CA . ALA A 1 318 ? 16.630 47.830 44.350 1.00 18.90 318 ALA A CA 1
ATOM 2451 C C . ALA A 1 318 ? 15.378 47.751 45.215 1.00 19.28 318 ALA A C 1
ATOM 2452 O O . ALA A 1 318 ? 15.336 48.264 46.333 1.00 20.68 318 ALA A O 1
ATOM 2454 N N . SER A 1 319 ? 14.363 47.052 44.718 1.00 20.27 319 SER A N 1
ATOM 2455 C CA . SER A 1 319 ? 13.059 46.982 45.379 1.00 20.73 319 SER A CA 1
ATOM 2456 C C . SER A 1 319 ? 13.004 46.023 46.574 1.00 21.05 319 SER A C 1
ATOM 2457 O O . SER A 1 319 ? 12.168 46.179 47.474 1.00 21.77 319 SER A O 1
ATOM 2460 N N . VAL A 1 320 ? 13.813 44.964 46.531 1.00 20.40 320 VAL A N 1
ATOM 2461 C CA . VAL A 1 320 ? 13.823 43.940 47.575 1.00 19.08 320 VAL A CA 1
ATOM 2462 C C . VAL A 1 320 ? 14.726 44.384 48.723 1.00 18.57 320 VAL A C 1
ATOM 2463 O O . VAL A 1 320 ? 15.512 45.318 48.550 1.00 19.49 320 VAL A O 1
ATOM 2467 N N . PRO A 1 321 ? 14.605 43.770 49.915 1.00 18.73 321 PRO A N 1
ATOM 2468 C CA . PRO A 1 321 ? 15.516 44.164 50.997 1.00 18.26 321 PRO A CA 1
ATOM 2469 C C . PRO A 1 321 ? 16.991 43.966 50.667 1.00 17.56 321 PRO A C 1
ATOM 2470 O O . PRO A 1 321 ? 17.820 44.773 51.088 1.00 16.55 321 PRO A O 1
ATOM 2474 N N . GLN A 1 322 ? 17.323 42.924 49.911 1.00 16.63 322 GLN A N 1
ATOM 2475 C CA . GLN A 1 322 ? 18.723 42.680 49.583 1.00 16.13 322 GLN A CA 1
ATOM 2476 C C . GLN A 1 322 ? 18.884 41.958 48.250 1.00 15.43 322 GLN A C 1
ATOM 2477 O O . GLN A 1 322 ? 18.201 40.967 47.990 1.00 16.65 322 GLN A O 1
ATOM 2483 N N . ALA A 1 323 ? 19.810 42.457 47.442 1.00 14.02 323 ALA A N 1
ATOM 2484 C CA . ALA A 1 323 ? 20.218 41.734 46.229 1.00 13.73 323 ALA A CA 1
ATOM 2485 C C . ALA A 1 323 ? 21.735 41.769 46.026 1.00 14.29 323 ALA A C 1
ATOM 2486 O O . ALA A 1 323 ? 22.381 42.763 46.364 1.00 15.10 323 ALA A O 1
ATOM 2488 N N . ILE A 1 324 ? 22.273 40.707 45.428 1.00 13.70 324 ILE A N 1
ATOM 2489 C CA . ILE A 1 324 ? 23.655 40.670 44.955 1.00 14.12 324 ILE A CA 1
ATOM 2490 C C . ILE A 1 324 ? 23.555 40.545 43.445 1.00 14.27 324 ILE A C 1
ATOM 2491 O O . ILE A 1 324 ? 22.913 39.626 42.939 1.00 14.22 324 ILE A O 1
ATOM 2496 N N . VAL A 1 325 ? 24.132 41.534 42.766 1.00 14.59 325 VAL A N 1
ATOM 2497 C CA . VAL A 1 325 ? 23.973 41.775 41.336 1.00 15.26 325 VAL A CA 1
ATOM 2498 C C . VAL A 1 325 ? 25.352 41.723 40.694 1.00 15.77 325 VAL A C 1
ATOM 2499 O O . VAL A 1 325 ? 26.241 42.472 41.105 1.00 17.34 325 VAL A O 1
ATOM 2503 N N . THR A 1 326 ? 25.545 40.863 39.696 1.00 14.17 326 THR A N 1
ATOM 2504 C CA . THR A 1 326 ? 26.802 40.825 38.974 1.00 14.70 326 THR A CA 1
ATOM 2505 C C . THR A 1 326 ? 26.635 41.271 37.512 1.00 14.99 326 THR A C 1
ATOM 2506 O O . THR A 1 326 ? 25.565 41.158 36.927 1.00 15.70 326 THR A O 1
ATOM 2510 N N . GLY A 1 327 ? 27.730 41.746 36.938 1.00 15.73 327 GLY A N 1
ATOM 2511 C CA . GLY A 1 327 ? 27.745 42.101 35.508 1.00 15.54 327 GLY A CA 1
ATOM 2512 C C . GLY A 1 327 ? 29.132 42.552 35.107 1.00 16.57 327 GLY A C 1
ATOM 2513 O O . GLY A 1 327 ? 30.063 42.530 35.928 1.00 15.21 327 GLY A O 1
ATOM 2514 N N . THR A 1 328 ? 29.272 42.927 33.840 1.00 17.77 328 THR A N 1
ATOM 2515 C CA . THR A 1 328 ? 30.559 43.414 33.346 1.00 18.95 328 THR A CA 1
ATOM 2516 C C . THR A 1 328 ? 30.725 44.908 33.636 1.00 20.73 328 THR A C 1
ATOM 2517 O O . THR A 1 328 ? 31.741 45.519 33.306 1.00 21.38 328 THR A O 1
ATOM 2521 N N . GLU A 1 329 ? 29.713 45.526 34.222 1.00 21.70 329 GLU A N 1
ATOM 2522 C CA . GLU A 1 329 ? 29.824 46.902 34.687 1.00 23.35 329 GLU A CA 1
ATOM 2523 C C . GLU A 1 329 ? 29.004 47.023 35.958 1.00 23.42 329 GLU A C 1
ATOM 2524 O O . GLU A 1 329 ? 28.174 46.151 36.231 1.00 22.06 329 GLU A O 1
ATOM 2530 N N . LEU A 1 330 ? 29.271 48.060 36.755 1.00 24.54 330 LEU A N 1
ATOM 2531 C CA . LEU A 1 330 ? 28.563 48.231 38.028 1.00 25.16 330 LEU A CA 1
ATOM 2532 C C . LEU A 1 330 ? 27.083 48.604 37.889 1.00 25.01 330 LEU A C 1
ATOM 2533 O O . LEU A 1 330 ? 26.695 49.296 36.953 1.00 26.69 330 LEU A O 1
ATOM 2538 N N . ALA A 1 331 ? 26.284 48.102 38.825 1.00 25.24 331 ALA A N 1
ATOM 2539 C CA . ALA A 1 331 ? 24.876 48.435 38.966 1.00 23.87 331 ALA A CA 1
ATOM 2540 C C . ALA A 1 331 ? 24.864 49.807 39.649 1.00 23.28 331 ALA A C 1
ATOM 2541 O O . ALA A 1 331 ? 25.508 49.997 40.665 1.00 21.90 331 ALA A O 1
ATOM 2543 N N . PRO A 1 332 ? 24.228 50.798 39.023 1.00 21.58 332 PRO A N 1
ATOM 2544 C CA . PRO A 1 332 ? 24.183 52.144 39.596 1.00 20.71 332 PRO A CA 1
ATOM 2545 C C . PRO A 1 332 ? 23.439 52.186 40.923 1.00 19.28 332 PRO A C 1
ATOM 2546 O O . PRO A 1 332 ? 22.448 51.482 41.094 1.00 17.53 332 PRO A O 1
ATOM 2550 N N . GLY A 1 333 ? 23.894 52.997 41.876 1.00 17.61 333 GLY A N 1
ATOM 2551 C CA . GLY A 1 333 ? 23.125 53.202 43.085 1.00 17.05 333 GLY A CA 1
ATOM 2552 C C . GLY A 1 333 ? 23.247 52.141 44.159 1.00 16.60 333 GLY A C 1
ATOM 2553 O O . GLY A 1 333 ? 22.454 52.101 45.112 1.00 17.23 333 GLY A O 1
ATOM 2554 N N . ALA A 1 334 ? 24.237 51.268 44.007 1.00 15.93 334 ALA A N 1
ATOM 2555 C CA . ALA A 1 334 ? 24.342 50.124 44.921 1.00 16.19 334 ALA A CA 1
ATOM 2556 C C . ALA A 1 334 ? 24.834 50.579 46.290 1.00 14.94 334 ALA A C 1
ATOM 2557 O O . ALA A 1 334 ? 25.619 51.519 46.392 1.00 16.27 334 ALA A O 1
ATOM 2559 N N . ALA A 1 335 ? 24.408 49.891 47.347 1.00 14.76 335 ALA A N 1
ATOM 2560 C CA . ALA A 1 335 ? 24.932 50.135 48.685 1.00 14.52 335 ALA A CA 1
ATOM 2561 C C . ALA A 1 335 ? 26.423 49.794 48.817 1.00 15.58 335 ALA A C 1
ATOM 2562 O O . ALA A 1 335 ? 27.126 50.380 49.645 1.00 17.43 335 ALA A O 1
ATOM 2564 N N . LEU A 1 336 ? 26.886 48.827 48.028 1.00 14.17 336 LEU A N 1
ATOM 2565 C CA . LEU A 1 336 ? 28.297 48.470 47.993 1.00 14.32 336 LEU A CA 1
ATOM 2566 C C . LEU A 1 336 ? 28.671 48.017 46.600 1.00 13.72 336 LEU A C 1
ATOM 2567 O O . LEU A 1 336 ? 27.866 47.344 45.961 1.00 14.27 336 LEU A O 1
ATOM 2572 N N . THR A 1 337 ? 29.860 48.398 46.128 1.00 12.31 337 THR A N 1
ATOM 2573 C CA . THR A 1 337 ? 30.355 47.924 44.849 1.00 13.21 337 THR A CA 1
ATOM 2574 C C . THR A 1 337 ? 31.679 47.208 45.068 1.00 13.65 337 THR A C 1
ATOM 2575 O O . THR A 1 337 ? 32.532 47.699 45.807 1.00 15.37 337 THR A O 1
ATOM 2579 N N . LEU A 1 338 ? 31.789 46.041 44.441 1.00 13.16 338 LEU A N 1
ATOM 2580 C CA . LEU A 1 338 ? 33.000 45.234 44.431 1.00 13.21 338 LEU A CA 1
ATOM 2581 C C . LEU A 1 338 ? 33.456 44.928 43.012 1.00 13.85 338 LEU A C 1
ATOM 2582 O O . LEU A 1 338 ? 32.641 44.821 42.094 1.00 15.81 338 LEU A O 1
ATOM 2587 N N . ARG A 1 339 ? 34.767 44.819 42.859 1.00 14.62 339 ARG A N 1
ATOM 2588 C CA . ARG A 1 339 ? 35.387 44.354 41.631 1.00 14.56 339 ARG A CA 1
ATOM 2589 C C . ARG A 1 339 ? 35.886 42.928 41.814 1.00 15.65 339 ARG A C 1
ATOM 2590 O O . ARG A 1 339 ? 36.520 42.625 42.826 1.00 16.21 339 ARG A O 1
ATOM 2598 N N . ALA A 1 340 ? 35.581 42.090 40.827 1.00 15.94 340 ALA A N 1
ATOM 2599 C CA . ALA A 1 340 ? 35.965 40.686 40.767 1.00 16.40 340 ALA A CA 1
ATOM 2600 C C . ALA A 1 340 ? 37.157 40.544 39.834 1.00 16.82 340 ALA A C 1
ATOM 2601 O O . ALA A 1 340 ? 37.078 40.941 38.666 1.00 16.70 340 ALA A O 1
ATOM 2603 N N . GLN A 1 341 ? 38.231 39.959 40.355 1.00 18.31 341 GLN A N 1
ATOM 2604 C CA . GLN A 1 341 ? 39.397 39.610 39.557 1.00 19.44 341 GLN A CA 1
ATOM 2605 C C . GLN A 1 341 ? 39.942 38.279 40.038 1.00 18.95 341 GLN A C 1
ATOM 2606 O O . GLN A 1 341 ? 40.304 38.174 41.200 1.00 17.45 341 GLN A O 1
ATOM 2612 N N . ALA A 1 342 ? 40.014 37.282 39.154 1.00 20.20 342 ALA A N 1
ATOM 2613 C CA . ALA A 1 342 ? 40.636 36.017 39.499 1.00 20.81 342 ALA A CA 1
ATOM 2614 C C . ALA A 1 342 ? 40.027 35.460 40.797 1.00 20.21 342 ALA A C 1
ATOM 2615 O O . ALA A 1 342 ? 40.719 34.948 41.690 1.00 21.61 342 ALA A O 1
ATOM 2617 N N . GLY A 1 343 ? 38.706 35.575 40.885 1.00 19.46 343 GLY A N 1
ATOM 2618 C CA . GLY A 1 343 ? 37.947 35.039 42.006 1.00 18.48 343 GLY A CA 1
ATOM 2619 C C . GLY A 1 343 ? 38.105 35.732 43.343 1.00 18.16 343 GLY A C 1
ATOM 2620 O O . GLY A 1 343 ? 37.632 35.219 44.360 1.00 16.93 343 GLY A O 1
ATOM 2621 N N . ARG A 1 344 ? 38.707 36.914 43.323 1.00 17.46 344 ARG A N 1
ATOM 2622 C CA . ARG A 1 344 ? 38.891 37.736 44.512 1.00 16.85 344 ARG A CA 1
ATOM 2623 C C . ARG A 1 344 ? 38.010 38.967 44.362 1.00 15.52 344 ARG A C 1
ATOM 2624 O O . ARG A 1 344 ? 37.973 39.558 43.284 1.00 15.89 344 ARG A O 1
ATOM 2632 N N . PHE A 1 345 ? 37.328 39.355 45.441 1.00 14.94 345 PHE A N 1
ATOM 2633 C CA . PHE A 1 345 ? 36.395 40.470 45.418 1.00 15.29 345 PHE A CA 1
ATOM 2634 C C . PHE A 1 345 ? 36.903 41.608 46.306 1.00 14.63 345 PHE A C 1
ATOM 2635 O O . PHE A 1 345 ? 37.159 41.405 47.493 1.00 15.62 345 PHE A O 1
ATOM 2643 N N . THR A 1 346 ? 37.087 42.786 45.709 1.00 14.17 346 THR A N 1
ATOM 2644 C CA . THR A 1 346 ? 37.642 43.925 46.415 1.00 15.02 346 THR A CA 1
ATOM 2645 C C . THR A 1 346 ? 36.780 45.171 46.238 1.00 15.47 346 THR A C 1
ATOM 2646 O O . THR A 1 346 ? 36.328 45.459 45.142 1.00 14.77 346 THR A O 1
ATOM 2650 N N . PRO A 1 347 ? 36.559 45.936 47.317 1.00 15.07 347 PRO A N 1
ATOM 2651 C CA . PRO A 1 347 ? 35.705 47.094 47.150 1.00 14.76 347 PRO A CA 1
ATOM 2652 C C . PRO A 1 347 ? 36.312 48.119 46.206 1.00 14.72 347 PRO A C 1
ATOM 2653 O O . PRO A 1 347 ? 37.535 48.209 46.044 1.00 15.03 347 PRO A O 1
ATOM 2657 N N . VAL A 1 348 ? 35.435 48.864 45.555 1.00 14.61 348 VAL A N 1
ATOM 2658 C CA . VAL A 1 348 ? 35.864 50.017 44.783 1.00 15.98 348 VAL A CA 1
ATOM 2659 C C . VAL A 1 348 ? 35.098 51.236 45.299 1.00 16.53 348 VAL A C 1
ATOM 2660 O O . VAL A 1 348 ? 34.060 51.121 45.959 1.00 15.72 348 VAL A O 1
ATOM 2664 N N . ALA A 1 349 ? 35.646 52.414 45.042 1.00 16.16 349 ALA A N 1
ATOM 2665 C CA . ALA A 1 349 ? 34.972 53.633 45.449 1.00 16.14 349 ALA A CA 1
ATOM 2666 C C . ALA A 1 349 ? 33.732 53.789 44.588 1.00 17.16 349 ALA A C 1
ATOM 2667 O O . ALA A 1 349 ? 33.790 53.482 43.403 1.00 17.33 349 ALA A O 1
ATOM 2669 N N . ASP A 1 350 ? 32.630 54.251 45.167 1.00 18.39 350 ASP A N 1
ATOM 2670 C CA . ASP A 1 350 ? 31.530 54.814 44.390 1.00 17.91 350 ASP A CA 1
ATOM 2671 C C . ASP A 1 350 ? 31.214 56.151 45.056 1.00 18.68 350 ASP A C 1
ATOM 2672 O O . ASP A 1 350 ? 30.529 56.175 46.079 1.00 17.79 350 ASP A O 1
ATOM 2677 N N . GLU A 1 351 ? 31.729 57.244 44.497 1.00 19.46 351 GLU A N 1
ATOM 2678 C CA . GLU A 1 351 ? 31.611 58.555 45.148 1.00 18.63 351 GLU A CA 1
ATOM 2679 C C . GLU A 1 351 ? 30.152 58.985 45.216 1.00 19.52 351 GLU A C 1
ATOM 2680 O O . GLU A 1 351 ? 29.787 59.771 46.084 1.00 19.79 351 GLU A O 1
ATOM 2682 N N . GLU A 1 352 ? 29.297 58.467 44.331 1.00 19.27 352 GLU A N 1
ATOM 2683 C CA . GLU A 1 352 ? 27.876 58.837 44.397 1.00 18.17 352 GLU A CA 1
ATOM 2684 C C . GLU A 1 352 ? 27.203 58.251 45.620 1.00 17.53 352 GLU A C 1
ATOM 2685 O O . GLU A 1 352 ? 26.289 58.856 46.157 1.00 17.08 352 GLU A O 1
ATOM 2691 N N . MET A 1 353 ? 27.670 57.084 46.058 1.00 17.03 353 MET A N 1
ATOM 2692 C CA . MET A 1 353 ? 27.098 56.399 47.212 1.00 18.00 353 MET A CA 1
ATOM 2693 C C . MET A 1 353 ? 27.916 56.548 48.503 1.00 18.87 353 MET A C 1
ATOM 2694 O O . MET A 1 353 ? 27.552 56.000 49.546 1.00 19.34 353 MET A O 1
ATOM 2699 N N . GLN A 1 354 ? 29.018 57.287 48.444 1.00 18.82 354 GLN A N 1
ATOM 2700 C CA . GLN A 1 354 ? 29.869 57.519 49.605 1.00 18.32 354 GLN A CA 1
ATOM 2701 C C . GLN A 1 354 ? 30.066 59.004 49.940 1.00 19.00 354 GLN A C 1
ATOM 2702 O O . GLN A 1 354 ? 31.078 59.388 50.531 1.00 18.57 354 GLN A O 1
ATOM 2708 N N . ALA A 1 355 ? 29.077 59.818 49.592 1.00 18.27 355 ALA A N 1
ATOM 2709 C CA . ALA A 1 355 ? 29.162 61.262 49.765 1.00 20.19 355 ALA A CA 1
ATOM 2710 C C . ALA A 1 355 ? 28.708 61.728 51.143 1.00 20.86 355 ALA A C 1
ATOM 2711 O O . ALA A 1 355 ? 28.943 62.889 51.508 1.00 19.57 355 ALA A O 1
ATOM 2713 N N . GLU A 1 356 ? 28.043 60.859 51.902 1.00 20.92 356 GLU A N 1
ATOM 2714 C CA . GLU A 1 356 ? 27.664 61.183 53.271 1.00 22.89 356 GLU A CA 1
ATOM 2715 C C . GLU A 1 356 ? 28.909 61.493 54.124 1.00 22.44 356 GLU A C 1
ATOM 2716 O O . GLU A 1 356 ? 29.930 60.806 54.048 1.00 21.49 356 GLU A O 1
ATOM 2722 N N . GLY A 1 357 ? 28.845 62.559 54.912 1.00 21.75 357 GLY A N 1
ATOM 2723 C CA . GLY A 1 357 ? 29.900 62.886 55.882 1.00 23.04 357 GLY A CA 1
ATOM 2724 C C . GLY A 1 357 ? 31.213 63.262 55.222 1.00 22.85 357 GLY A C 1
ATOM 2725 O O . GLY A 1 357 ? 32.292 62.963 55.741 1.00 25.14 357 GLY A O 1
ATOM 2726 N N . THR A 1 358 ? 31.128 63.878 54.046 1.00 22.59 358 THR A N 1
ATOM 2727 C CA . THR A 1 358 ? 32.326 64.261 53.292 1.00 22.38 358 THR A CA 1
ATOM 2728 C C . THR A 1 358 ? 32.739 65.714 53.517 1.00 23.00 358 THR A C 1
ATOM 2729 O O . THR A 1 358 ? 33.811 66.128 53.054 1.00 21.93 358 THR A O 1
ATOM 2733 N N . ALA A 1 359 ? 31.901 66.478 54.216 1.00 23.20 359 ALA A N 1
ATOM 2734 C CA . ALA A 1 359 ? 32.166 67.885 54.500 1.00 24.06 359 ALA A CA 1
ATOM 2735 C C . ALA A 1 359 ? 32.714 68.022 55.921 1.00 26.14 359 ALA A C 1
ATOM 2736 O O . ALA A 1 359 ? 32.966 67.010 56.592 1.00 27.75 359 ALA A O 1
#

B-factor: mean 23.01, std 9.73, range [9.66, 68.79]

Solvent-accessible surface area: 17010 Å² total; per-residue (Å²): 94,91,19,36,0,12,12,3,24,10,87,22,1,56,96,10,27,67,36,97,28,108,1,43,130,22,18,1,1,1,57,7,145,120,82,7,4,15,66,15,8,0,6,0,0,10,0,0,6,5,9,36,44,69,15,120,145,30,79,52,0,11,68,98,88,60,108,117,4,73,0,80,0,22,6,63,59,36,91,64,108,16,45,1,24,0,25,4,11,221,64,120,70,85,4,88,18,86,51,94,196,12,190,54,39,78,21,59,8,1,13,0,0,7,14,62,47,99,14,16,113,16,1,71,21,84,58,60,27,18,53,58,8,4,20,31,0,0,23,22,14,15,56,166,0,18,96,19,21,64,119,2,94,192,14,11,63,101,0,29,43,12,8,166,53,44,82,55,206,21,0,60,100,78,23,100,29,3,59,140,10,0,24,66,0,2,58,34,7,82,143,10,30,86,94,0,26,62,22,0,105,90,6,1,54,115,14,56,26,248,98,80,0,32,3,66,28,76,60,28,13,26,26,140,61,0,49,58,32,4,166,63,69,87,82,74,0,70,92,130,16,35,1,13,2,0,0,47,98,3,27,2,76,9,30,8,18,128,116,54,1,50,105,149,15,60,159,32,42,0,64,9,0,3,10,0,0,20,67,0,1,5,27,17,0,110,84,110,61,73,61,35,3,2,0,0,2,9,33,6,13,37,5,146,55,105,109,29,60,92,27,10,25,80,9,1,75,84,18,37,5,0,0,1,1,0,65,91,75,3,103,46,2,52,44,3,2,102,2,98,98,3,108,19,70,87,47,89,20,85,151,83,102,60,167,85,104,145

Foldseek 3Di:
DFKDFQKKFKDQFPLADGDMDGDDWFEEEEAEDPSLCLVVVLQLQCCQQQVDHPDPALVNGGHPPDFKMKMKTWMCDDPDIKIWMWITGDRDTWIDIRRHGDDSQPRDQLAEFEQDLVLLCCQQNDQVSQLVLLQSLLCSLDVVSVVLVVVLVVLQVVLLCCLVVVVLVCNCVCVVSNLVSLQVNVVSSVVLQVQLQVQLQVQLVVLPDPWGKGKDKAALAHNVCQSVSQVVCSVVCNVVSHRRHGDVNMGIFIATNRHGSNPDPDPVSSVSSSVSSSRSSQVSSCVSRVHGHEYEAEALVSPPDVSVSVVSLVVSRVGRHYYHYHNDTRPPGLFYWYRHSNDTDGDDDCVNVVPPVD